Protein AF-A0A7M7IX85-F1 (afdb_monomer)

pLDDT: mean 76.13, std 22.66, range [29.33, 97.94]

Organism: Varroa destructor (NCBI:txid109461)

Structure (mmCIF, N/CA/C/O backbone):
data_AF-A0A7M7IX85-F1
#
_entry.id   AF-A0A7M7IX85-F1
#
loop_
_atom_site.group_PDB
_atom_site.id
_atom_site.type_symbol
_atom_site.label_atom_id
_atom_site.label_alt_id
_atom_site.label_comp_id
_atom_site.label_asym_id
_atom_site.label_entity_id
_atom_site.label_seq_id
_atom_site.pdbx_PDB_ins_code
_atom_site.Cartn_x
_atom_site.Cartn_y
_atom_site.Cartn_z
_atom_site.occupancy
_atom_site.B_iso_or_equiv
_atom_site.auth_seq_id
_atom_site.auth_comp_id
_atom_site.auth_asym_id
_atom_site.auth_atom_id
_atom_site.pdbx_PDB_model_num
ATOM 1 N N . MET A 1 1 ? -2.052 -63.187 -7.430 1.00 50.41 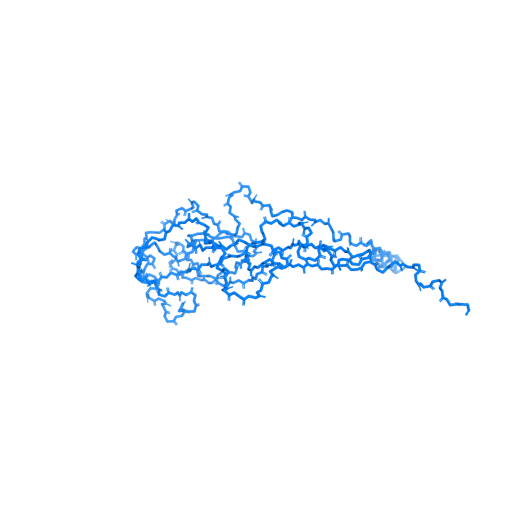1 MET A N 1
ATOM 2 C CA . MET A 1 1 ? -2.587 -61.806 -7.411 1.00 50.41 1 MET A CA 1
ATOM 3 C C . MET A 1 1 ? -1.751 -60.994 -6.426 1.00 50.41 1 MET A C 1
ATOM 5 O O . MET A 1 1 ? -1.670 -61.414 -5.288 1.00 50.41 1 MET A O 1
ATOM 9 N N . ASN A 1 2 ? -1.068 -59.886 -6.707 1.00 53.59 2 ASN A N 1
ATOM 10 C CA . ASN A 1 2 ? -0.629 -59.239 -7.945 1.00 53.59 2 ASN A CA 1
ATOM 11 C C . ASN A 1 2 ? 0.538 -58.286 -7.570 1.00 53.59 2 ASN A C 1
ATOM 13 O O . ASN A 1 2 ? 0.432 -57.067 -7.652 1.00 53.59 2 ASN A O 1
ATOM 17 N N . LEU A 1 3 ? 1.660 -58.842 -7.090 1.00 50.97 3 LEU A N 1
ATOM 18 C CA . LEU A 1 3 ? 2.828 -58.049 -6.661 1.00 50.97 3 LEU A CA 1
ATOM 19 C C . LEU A 1 3 ? 3.534 -57.376 -7.857 1.00 50.97 3 LEU A C 1
ATOM 21 O O . LEU A 1 3 ? 4.003 -56.245 -7.760 1.00 50.97 3 LEU A O 1
ATOM 25 N N . PHE A 1 4 ? 3.514 -58.038 -9.019 1.00 52.69 4 PHE A N 1
ATOM 26 C CA . PHE A 1 4 ? 4.061 -57.517 -10.275 1.00 52.69 4 PHE A CA 1
ATOM 27 C C . PHE A 1 4 ? 3.214 -56.396 -10.901 1.00 52.69 4 PHE A C 1
ATOM 29 O O . PHE A 1 4 ? 3.775 -55.492 -11.518 1.00 52.69 4 PHE A O 1
ATOM 36 N N . GLU A 1 5 ? 1.888 -56.382 -10.712 1.00 55.41 5 GLU A N 1
ATOM 37 C CA . GLU A 1 5 ? 1.063 -55.258 -11.186 1.00 55.41 5 GLU A CA 1
ATOM 38 C C . GLU A 1 5 ? 1.288 -53.989 -10.364 1.00 55.41 5 GLU A C 1
ATOM 40 O O . GLU A 1 5 ? 1.316 -52.895 -10.928 1.00 55.41 5 GLU A O 1
ATOM 45 N N . ASN A 1 6 ? 1.496 -54.120 -9.051 1.00 51.75 6 ASN A N 1
ATOM 46 C CA . ASN A 1 6 ? 1.761 -52.966 -8.196 1.00 51.75 6 ASN A CA 1
ATOM 47 C C . ASN A 1 6 ? 3.136 -52.351 -8.475 1.00 51.75 6 ASN A C 1
ATOM 49 O O . ASN A 1 6 ? 3.232 -51.128 -8.545 1.00 51.75 6 ASN A O 1
ATOM 53 N N . LEU A 1 7 ? 4.169 -53.162 -8.742 1.00 52.84 7 LEU A N 1
ATOM 54 C CA . LEU A 1 7 ? 5.477 -52.638 -9.153 1.00 52.84 7 LEU A CA 1
ATOM 55 C C . LEU A 1 7 ? 5.416 -51.939 -10.519 1.00 52.84 7 LEU A C 1
ATOM 57 O O . LEU A 1 7 ? 6.040 -50.895 -10.705 1.00 52.84 7 LEU A O 1
ATOM 61 N N . ARG A 1 8 ? 4.623 -52.467 -11.461 1.00 55.91 8 ARG A N 1
ATOM 62 C CA . ARG A 1 8 ? 4.429 -51.847 -12.779 1.00 55.91 8 ARG A CA 1
ATOM 63 C C . ARG A 1 8 ? 3.681 -50.517 -12.670 1.00 55.91 8 ARG A C 1
ATOM 65 O O . ARG A 1 8 ? 4.087 -49.549 -13.307 1.00 55.91 8 ARG A O 1
ATOM 72 N N . LYS A 1 9 ? 2.656 -50.420 -11.815 1.00 55.34 9 LYS A N 1
ATOM 73 C CA . LYS A 1 9 ? 1.967 -49.150 -11.517 1.00 55.34 9 LYS A CA 1
ATOM 74 C C . LYS A 1 9 ? 2.899 -48.133 -10.847 1.00 55.34 9 LYS A C 1
ATOM 76 O O . LYS A 1 9 ? 2.884 -46.969 -11.234 1.00 55.34 9 LYS A O 1
ATOM 81 N N . PHE A 1 10 ? 3.764 -48.574 -9.931 1.00 53.28 10 PHE A N 1
ATOM 82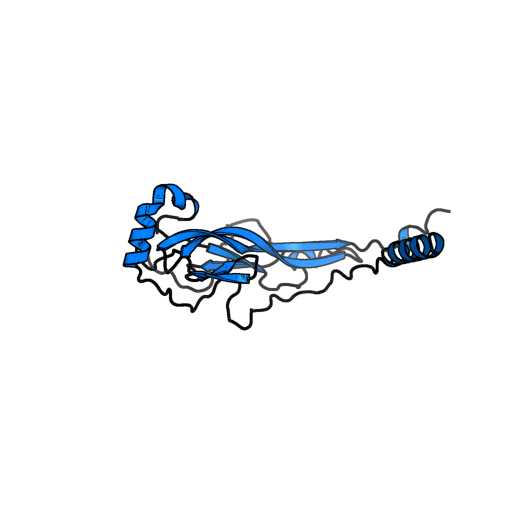 C CA . PHE A 1 10 ? 4.737 -47.699 -9.266 1.00 53.28 10 PHE A CA 1
ATOM 83 C C . PHE A 1 10 ? 5.817 -47.175 -10.226 1.00 53.28 10 PHE A C 1
ATOM 85 O O . PHE A 1 10 ? 6.111 -45.983 -10.236 1.00 53.28 10 PHE A O 1
ATOM 92 N N . LEU A 1 11 ? 6.360 -48.032 -11.096 1.00 50.34 11 LEU A N 1
ATOM 93 C CA . LEU A 1 11 ? 7.347 -47.627 -12.105 1.00 50.34 11 LEU A CA 1
ATOM 94 C C . LEU A 1 11 ? 6.746 -46.714 -13.182 1.00 50.34 11 LEU A C 1
ATOM 96 O O . LEU A 1 11 ? 7.416 -45.788 -13.631 1.00 50.34 11 LEU A O 1
ATOM 100 N N . THR A 1 12 ? 5.474 -46.907 -13.548 1.00 50.19 12 THR A N 1
ATOM 101 C CA . THR A 1 12 ? 4.779 -46.011 -14.494 1.00 50.19 12 THR A CA 1
ATOM 102 C C . THR A 1 12 ? 4.524 -44.632 -13.873 1.00 50.19 12 THR A C 1
ATOM 104 O O . THR A 1 12 ? 4.658 -43.624 -14.560 1.00 50.19 12 THR A O 1
ATOM 107 N N . ALA A 1 13 ? 4.247 -44.569 -12.565 1.00 46.62 13 ALA A N 1
ATOM 108 C CA . ALA A 1 13 ? 4.094 -43.310 -11.833 1.00 46.62 13 ALA A CA 1
ATOM 109 C C . ALA A 1 13 ? 5.424 -42.554 -11.647 1.00 46.62 13 ALA A C 1
ATOM 111 O O . ALA A 1 13 ? 5.432 -41.329 -11.633 1.00 46.62 13 ALA A O 1
ATOM 112 N N . ILE A 1 14 ? 6.558 -43.256 -11.547 1.00 44.66 14 ILE A N 1
ATOM 113 C CA . ILE A 1 14 ? 7.884 -42.618 -11.446 1.00 44.66 14 ILE A CA 1
ATOM 114 C C . ILE A 1 14 ? 8.384 -42.158 -12.827 1.00 44.66 14 ILE A C 1
ATOM 116 O O . ILE A 1 14 ? 8.992 -41.094 -12.940 1.00 44.66 14 ILE A O 1
ATOM 120 N N . LEU A 1 15 ? 8.067 -42.895 -13.897 1.00 38.22 15 LEU A N 1
ATOM 121 C CA . LEU A 1 15 ? 8.442 -42.524 -15.267 1.00 38.22 15 LEU A CA 1
ATOM 122 C C . LEU A 1 15 ? 7.559 -41.420 -15.877 1.00 38.22 15 LEU A C 1
ATOM 124 O O . LEU A 1 15 ? 7.998 -40.764 -16.817 1.00 38.22 15 LEU A O 1
ATOM 128 N N . SER A 1 16 ? 6.372 -41.134 -15.326 1.00 38.31 16 SER A N 1
ATOM 129 C CA . SER A 1 16 ? 5.576 -39.957 -15.723 1.00 38.31 16 SER A CA 1
ATOM 130 C C . SER A 1 16 ? 5.997 -38.657 -15.022 1.00 38.31 16 SER A C 1
ATOM 132 O O . SER A 1 16 ? 5.520 -37.587 -15.391 1.00 38.31 16 SER A O 1
ATOM 134 N N . VAL A 1 17 ? 6.884 -38.722 -14.021 1.00 41.44 17 VAL A N 1
ATOM 135 C CA . VAL A 1 17 ? 7.357 -37.559 -13.238 1.00 41.44 17 VAL A CA 1
ATOM 136 C C . VAL A 1 17 ? 8.639 -36.939 -13.824 1.00 41.44 17 VAL A C 1
ATOM 138 O O . VAL A 1 17 ? 9.081 -35.875 -13.392 1.00 41.44 17 VAL A O 1
ATOM 141 N N . VAL A 1 18 ? 9.205 -37.524 -14.886 1.00 42.03 18 VAL A N 1
ATOM 142 C CA . VAL A 1 18 ? 10.380 -36.984 -15.594 1.00 42.03 18 VAL A CA 1
ATOM 143 C C . VAL A 1 18 ? 10.038 -36.674 -17.052 1.00 42.03 18 VAL A C 1
ATOM 145 O O . VAL A 1 18 ? 10.646 -37.175 -17.988 1.00 42.03 18 VAL A O 1
ATOM 148 N N . SER A 1 19 ? 9.064 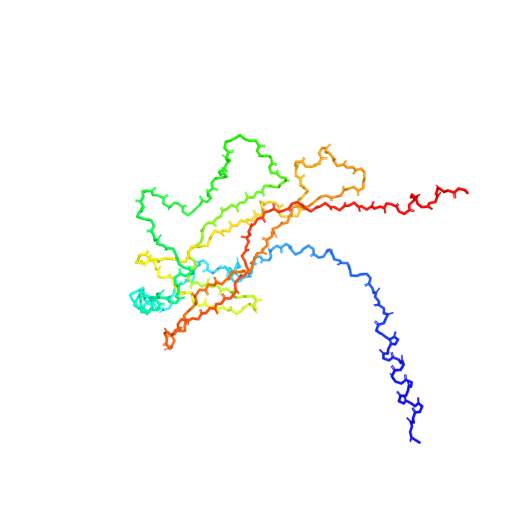-35.789 -17.248 1.00 32.53 19 SER A N 1
ATOM 149 C CA . SER A 1 19 ? 9.030 -34.932 -18.434 1.00 32.53 19 SER A CA 1
ATOM 150 C C . SER A 1 19 ? 9.072 -33.492 -17.949 1.00 32.53 19 SER A C 1
ATOM 152 O O . SER A 1 19 ? 8.058 -32.813 -17.800 1.00 32.53 19 SER A O 1
ATOM 154 N N . ARG A 1 20 ? 10.283 -33.041 -17.606 1.00 34.69 20 ARG A N 1
ATOM 155 C CA . ARG A 1 20 ? 10.571 -31.617 -17.448 1.00 34.69 20 ARG A CA 1
ATOM 156 C C . ARG A 1 20 ? 10.499 -30.995 -18.837 1.00 34.69 20 ARG A C 1
ATOM 158 O O . ARG A 1 20 ? 11.508 -30.865 -19.523 1.00 34.69 20 ARG A O 1
ATOM 165 N N . THR A 1 21 ? 9.299 -30.606 -19.249 1.00 32.25 21 THR A N 1
ATOM 166 C CA . THR A 1 21 ? 9.154 -29.527 -20.221 1.00 32.25 21 THR A CA 1
ATOM 167 C C . THR A 1 21 ? 9.887 -28.310 -19.655 1.00 32.25 21 THR A C 1
ATOM 169 O O . THR A 1 21 ? 9.679 -27.999 -18.477 1.00 32.25 21 THR A O 1
ATOM 172 N N . PRO A 1 22 ? 10.753 -27.633 -20.428 1.00 29.33 22 PRO A N 1
ATOM 173 C CA . PRO A 1 22 ? 11.365 -26.398 -19.973 1.00 29.33 22 PRO A CA 1
ATOM 174 C C . PRO A 1 22 ? 10.225 -25.443 -19.640 1.00 29.33 22 PRO A C 1
ATOM 176 O O . PRO A 1 22 ? 9.417 -25.102 -20.505 1.00 29.33 22 PRO A O 1
ATOM 179 N N . THR A 1 23 ? 10.106 -25.078 -18.365 1.00 30.31 23 THR A N 1
ATOM 180 C CA . THR A 1 23 ? 9.182 -24.042 -17.935 1.00 30.31 23 THR A CA 1
ATOM 181 C C . THR A 1 23 ? 9.560 -22.791 -18.706 1.00 30.31 23 THR A C 1
ATOM 183 O O . THR A 1 23 ? 10.613 -22.189 -18.499 1.00 30.31 23 THR A O 1
ATOM 186 N N . ASN A 1 24 ? 8.714 -22.451 -19.669 1.00 29.77 24 ASN A N 1
ATOM 187 C CA . ASN A 1 24 ? 8.751 -21.189 -20.369 1.00 29.77 24 ASN A CA 1
ATOM 188 C C . ASN A 1 24 ? 8.362 -20.120 -19.338 1.00 29.77 24 ASN A C 1
ATOM 190 O O . ASN A 1 24 ? 7.190 -19.794 -19.165 1.00 29.77 24 ASN A O 1
ATOM 194 N N . VAL A 1 25 ? 9.345 -19.668 -18.555 1.00 37.22 25 VAL A N 1
ATOM 195 C CA . VAL A 1 25 ? 9.219 -18.549 -17.614 1.00 37.22 25 VAL A CA 1
ATOM 196 C C . VAL A 1 25 ? 9.218 -17.257 -18.432 1.00 37.22 25 VAL A C 1
ATOM 198 O O . VAL A 1 25 ? 10.149 -16.470 -18.359 1.00 37.22 25 VAL A O 1
ATOM 201 N N . ASP A 1 26 ? 8.202 -17.080 -19.272 1.00 37.56 26 ASP A N 1
ATOM 202 C CA . ASP A 1 26 ? 7.940 -15.846 -20.020 1.00 37.56 26 ASP A CA 1
ATOM 203 C C . ASP A 1 26 ? 6.427 -15.647 -20.222 1.00 37.56 26 ASP A C 1
ATOM 205 O O . ASP A 1 26 ? 5.961 -15.149 -21.245 1.00 37.56 26 ASP A O 1
ATOM 209 N N . GLN A 1 27 ? 5.622 -15.961 -19.201 1.00 31.77 27 GLN A N 1
ATOM 210 C CA . GLN A 1 27 ? 4.367 -15.230 -19.033 1.00 31.77 27 GLN A CA 1
ATOM 211 C C . GLN A 1 27 ? 4.681 -13.910 -18.336 1.00 31.77 27 GLN A C 1
ATOM 213 O O . GLN A 1 27 ? 4.725 -13.796 -17.112 1.00 31.77 27 GLN A O 1
ATOM 218 N N . PHE A 1 28 ? 4.941 -12.909 -19.173 1.00 39.44 28 PHE A N 1
ATOM 219 C CA . PHE A 1 28 ? 4.856 -11.501 -18.826 1.00 39.44 28 PHE A CA 1
ATOM 220 C C . PHE A 1 28 ? 3.449 -11.202 -18.329 1.00 39.44 28 PHE A C 1
ATOM 222 O O . PHE A 1 28 ? 2.560 -10.828 -19.092 1.00 39.44 28 PHE A O 1
ATOM 229 N N . GLN A 1 29 ? 3.240 -11.377 -17.031 1.00 32.66 29 GLN A N 1
ATOM 230 C CA . GLN A 1 29 ? 2.061 -10.855 -16.378 1.00 32.66 29 GLN A CA 1
ATOM 231 C C . GLN A 1 29 ? 2.244 -9.337 -16.335 1.00 32.66 29 GLN A C 1
ATOM 233 O O . GLN A 1 29 ? 2.895 -8.782 -15.450 1.00 32.66 29 GLN A O 1
ATOM 238 N N . LYS A 1 30 ? 1.713 -8.663 -17.365 1.00 36.00 30 LYS A N 1
ATOM 239 C CA . LYS A 1 30 ? 1.262 -7.273 -17.251 1.00 36.00 30 LYS A CA 1
ATOM 240 C C . LYS A 1 30 ? 0.543 -7.186 -15.901 1.00 36.00 30 LYS A C 1
ATOM 242 O O . LYS A 1 30 ? -0.261 -8.090 -15.659 1.00 36.00 30 LYS A O 1
ATOM 247 N N . PRO A 1 31 ? 0.841 -6.211 -15.021 1.00 41.22 31 PRO A N 1
ATOM 248 C CA . PRO A 1 31 ? 0.097 -6.081 -13.777 1.00 41.22 31 PRO A CA 1
ATOM 249 C C . PRO A 1 31 ? -1.375 -6.034 -14.166 1.00 41.22 31 PRO A C 1
ATOM 251 O O . PRO A 1 31 ? -1.814 -5.126 -14.879 1.00 41.22 31 PRO A O 1
ATOM 254 N N . SER A 1 32 ? -2.088 -7.112 -13.847 1.00 40.69 32 SER A N 1
ATOM 255 C CA . SER A 1 32 ? -3.523 -7.157 -13.999 1.00 40.69 32 SER A CA 1
ATOM 256 C C . SER A 1 32 ? -3.998 -6.129 -13.003 1.00 40.69 32 SER A C 1
ATOM 258 O O . SER A 1 32 ? -3.935 -6.376 -11.804 1.00 40.69 32 SER A O 1
ATOM 260 N N . ILE A 1 33 ? -4.390 -4.958 -13.497 1.00 43.31 33 ILE A N 1
ATOM 261 C CA . ILE A 1 33 ? -5.299 -4.103 -12.751 1.00 43.31 33 ILE A CA 1
ATOM 262 C C . ILE A 1 33 ? -6.458 -5.037 -12.430 1.00 43.31 33 ILE A C 1
ATOM 264 O O . ILE A 1 33 ? -7.150 -5.489 -13.347 1.00 43.31 33 ILE A O 1
ATOM 268 N N . ASP A 1 34 ? -6.529 -5.462 -11.171 1.00 46.09 34 ASP A N 1
ATOM 269 C CA . ASP A 1 34 ? -7.553 -6.381 -10.718 1.00 46.09 34 ASP A CA 1
ATOM 270 C C . ASP A 1 34 ? -8.896 -5.741 -11.076 1.00 46.09 34 ASP A C 1
ATOM 272 O O . ASP A 1 34 ? -9.071 -4.533 -10.903 1.00 46.09 34 ASP A O 1
ATOM 276 N N . ILE A 1 35 ? -9.803 -6.513 -11.6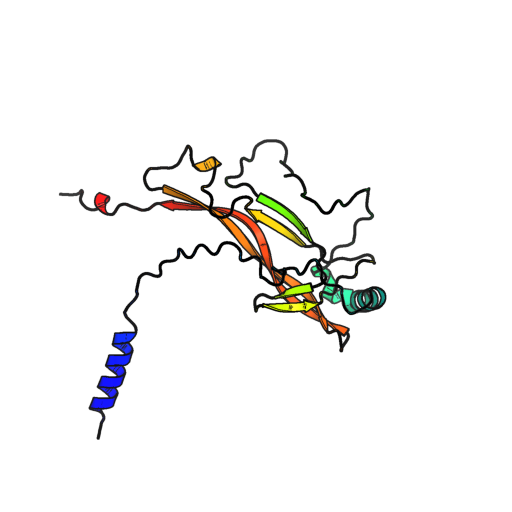71 1.00 49.34 35 ILE A N 1
ATOM 277 C CA . ILE A 1 35 ? -11.027 -5.990 -12.312 1.00 49.34 35 ILE A CA 1
ATOM 278 C C . ILE A 1 35 ? -11.928 -5.291 -11.269 1.00 49.34 35 ILE A C 1
ATOM 280 O O . ILE A 1 35 ? -12.748 -4.445 -11.614 1.00 49.34 35 ILE A O 1
ATOM 284 N N . ASP A 1 36 ? -11.678 -5.569 -9.987 1.00 53.03 36 ASP A N 1
ATOM 285 C CA . ASP A 1 36 ? -12.296 -4.957 -8.810 1.00 53.03 36 ASP A CA 1
ATOM 286 C C . ASP A 1 36 ? -11.663 -3.614 -8.375 1.00 53.03 36 ASP A C 1
ATOM 288 O O . ASP A 1 36 ? -12.049 -3.059 -7.348 1.00 53.03 36 ASP A O 1
ATOM 292 N N . GLY A 1 37 ? -10.651 -3.101 -9.085 1.00 61.94 37 GLY A N 1
ATOM 293 C CA . GLY A 1 37 ? -9.976 -1.836 -8.761 1.00 61.94 37 GLY A CA 1
ATOM 294 C C . GLY A 1 37 ? -9.075 -1.882 -7.519 1.00 61.94 37 GLY A C 1
ATOM 295 O O . GLY A 1 37 ? -8.701 -0.833 -6.996 1.00 61.94 37 GLY A O 1
ATOM 296 N N . CYS A 1 38 ? -8.720 -3.077 -7.036 1.00 68.62 38 CYS A N 1
ATOM 297 C CA . CYS A 1 38 ? -7.933 -3.257 -5.818 1.00 68.62 38 CYS A CA 1
ATOM 298 C C . CYS A 1 38 ? -6.675 -4.102 -6.068 1.00 68.62 38 CYS A C 1
ATOM 300 O O . CYS A 1 38 ? -6.759 -5.326 -6.131 1.00 68.62 38 CYS A O 1
ATOM 302 N N . ASP A 1 39 ? -5.511 -3.452 -6.179 1.00 77.12 39 ASP A N 1
ATOM 303 C CA . ASP A 1 39 ? -4.200 -4.122 -6.231 1.00 77.12 39 ASP A CA 1
ATOM 304 C C . ASP A 1 39 ? -3.067 -3.235 -5.664 1.00 77.12 39 ASP A C 1
ATOM 306 O O . ASP A 1 39 ? -2.680 -2.243 -6.286 1.00 77.12 39 ASP A O 1
ATOM 310 N N . PRO A 1 40 ? -2.509 -3.559 -4.484 1.00 86.38 40 PRO A N 1
ATOM 311 C CA . PRO A 1 40 ? -3.145 -4.326 -3.413 1.00 86.38 40 PRO A CA 1
ATOM 312 C C . PRO A 1 40 ? -4.149 -3.479 -2.611 1.00 86.38 40 PRO A C 1
ATOM 314 O O . PRO A 1 40 ? -4.842 -4.010 -1.747 1.00 86.38 40 PRO A O 1
ATOM 317 N N . PHE A 1 41 ? -4.194 -2.163 -2.844 1.00 90.94 41 PHE A N 1
ATOM 318 C CA . PHE A 1 41 ? -4.998 -1.205 -2.088 1.00 90.94 41 PHE A CA 1
ATOM 319 C C . PHE A 1 41 ? -6.304 -0.892 -2.805 1.00 90.94 41 PHE A C 1
ATOM 321 O O . PHE A 1 41 ? -6.306 -0.654 -4.011 1.00 90.94 41 PHE A O 1
ATOM 328 N N . CYS A 1 42 ? -7.404 -0.851 -2.052 1.00 86.69 42 CYS A N 1
ATOM 329 C CA . CYS A 1 42 ? -8.719 -0.525 -2.594 1.00 86.69 42 CYS A CA 1
ATOM 330 C C . CYS A 1 42 ? -8.992 0.970 -2.344 1.00 86.69 42 CYS A C 1
ATOM 332 O O . CYS A 1 42 ? -9.434 1.339 -1.255 1.00 86.69 42 CYS A O 1
ATOM 334 N N . ALA A 1 43 ? -8.651 1.832 -3.309 1.00 73.62 43 ALA A N 1
ATOM 335 C CA . ALA A 1 43 ? -8.605 3.289 -3.120 1.00 73.62 43 ALA A CA 1
ATOM 336 C C . ALA A 1 43 ? -9.974 3.934 -2.826 1.00 73.62 43 ALA A C 1
ATOM 338 O O . ALA A 1 43 ? -10.041 4.867 -2.031 1.00 73.62 43 ALA A O 1
ATOM 339 N N . ASP A 1 44 ? -11.051 3.406 -3.410 1.00 78.12 44 ASP A N 1
ATOM 340 C CA . ASP A 1 44 ? -12.395 3.997 -3.326 1.00 78.12 44 ASP A CA 1
ATOM 341 C C . ASP A 1 44 ? -13.270 3.382 -2.216 1.00 78.12 44 ASP A C 1
ATOM 343 O O . ASP A 1 44 ? -14.458 3.685 -2.092 1.00 78.12 44 ASP A O 1
ATOM 347 N N . GLU A 1 45 ? -12.707 2.491 -1.396 1.00 84.38 45 GLU A N 1
ATOM 348 C CA . GLU A 1 45 ? -13.467 1.784 -0.371 1.00 84.38 45 GLU A CA 1
ATOM 349 C C . GLU A 1 45 ? -13.644 2.637 0.891 1.00 84.38 45 GLU A C 1
ATOM 351 O O . GLU A 1 45 ? -12.677 3.005 1.564 1.00 84.38 45 GLU A O 1
ATOM 356 N N . LYS A 1 46 ? -14.899 2.874 1.284 1.00 89.19 46 LYS A N 1
ATOM 357 C CA . LYS A 1 46 ? -15.208 3.495 2.573 1.00 89.19 46 LYS A CA 1
ATOM 358 C C . LYS A 1 46 ? -15.046 2.485 3.712 1.00 89.19 46 LYS A C 1
ATOM 360 O O . LYS A 1 46 ? -15.589 1.383 3.659 1.00 89.19 46 LYS A O 1
ATOM 365 N N . HIS A 1 47 ? -14.354 2.888 4.775 1.00 94.50 47 HIS A N 1
ATOM 366 C CA . HIS A 1 47 ? -14.223 2.065 5.974 1.00 94.50 47 HIS A CA 1
ATOM 367 C C . HIS A 1 47 ? -15.588 1.919 6.694 1.00 94.50 47 HIS A C 1
ATOM 369 O O . HIS A 1 47 ? -16.299 2.915 6.853 1.00 94.50 47 HIS A O 1
ATOM 375 N N . PRO A 1 48 ? -15.985 0.708 7.136 1.00 95.56 48 PRO A N 1
ATOM 376 C CA . PRO A 1 48 ? -17.301 0.464 7.737 1.00 95.56 48 PRO A CA 1
ATOM 377 C C . PRO A 1 48 ? -17.427 1.003 9.166 1.00 95.56 48 PRO A C 1
ATOM 379 O O . PRO A 1 48 ? -18.536 1.260 9.628 1.00 95.56 48 PRO A O 1
ATOM 382 N N . LEU A 1 49 ? -16.305 1.167 9.872 1.00 96.44 49 LEU A N 1
ATOM 383 C CA . LEU A 1 49 ? -16.276 1.775 11.202 1.00 96.44 49 LEU A CA 1
ATOM 384 C C . LEU A 1 49 ? -15.969 3.276 11.107 1.00 96.44 49 LEU A C 1
ATOM 386 O O . LEU A 1 49 ? -15.063 3.632 10.345 1.00 96.44 49 LEU A O 1
ATOM 390 N N . PRO A 1 50 ? -16.638 4.126 11.907 1.00 96.38 50 PRO A N 1
ATOM 391 C CA . PRO A 1 50 ? -16.283 5.535 12.057 1.00 96.38 50 PRO A CA 1
ATOM 392 C C . PRO A 1 50 ? -14.840 5.730 12.532 1.00 96.38 50 PRO A C 1
ATOM 394 O O . PRO A 1 50 ? -14.246 4.846 13.158 1.00 96.38 50 PRO A O 1
ATOM 397 N N . ASP A 1 51 ? -14.288 6.903 12.250 1.00 95.56 51 ASP A N 1
ATOM 398 C CA . ASP A 1 51 ? -12.926 7.266 12.634 1.00 95.56 51 ASP A CA 1
ATOM 399 C C . ASP A 1 51 ? -12.738 7.285 14.150 1.00 95.56 51 ASP A C 1
ATOM 401 O O . ASP A 1 51 ? -11.716 6.816 14.639 1.00 95.56 51 ASP A O 1
ATOM 405 N N . GLU A 1 52 ? -13.734 7.749 14.904 1.00 96.75 52 GLU A N 1
ATOM 406 C CA . GLU A 1 52 ? -13.664 7.840 16.364 1.00 96.75 52 GLU A CA 1
ATOM 407 C C . GLU A 1 52 ? -13.453 6.453 16.985 1.00 96.75 52 GLU A C 1
ATOM 409 O O . GLU A 1 52 ? -12.582 6.265 17.832 1.00 96.75 52 GLU A O 1
ATOM 414 N N . VAL A 1 53 ? -14.174 5.446 16.476 1.00 97.56 53 VAL A N 1
ATOM 415 C CA . VAL A 1 53 ? -14.037 4.048 16.911 1.00 97.56 53 VAL A CA 1
ATOM 416 C C . VAL A 1 53 ? -12.656 3.499 16.555 1.00 97.56 53 VAL A C 1
ATOM 418 O O . VAL A 1 53 ? -12.018 2.830 17.368 1.00 97.56 53 VAL A O 1
ATOM 421 N N . GLN A 1 54 ? -12.174 3.776 15.342 1.00 97.62 54 GLN A N 1
ATOM 422 C CA . GLN A 1 54 ? -10.842 3.350 14.913 1.00 97.62 54 GLN A CA 1
ATOM 423 C C . GLN A 1 54 ? -9.738 3.990 15.764 1.00 97.62 54 GLN A C 1
ATOM 425 O O . GLN A 1 54 ? -8.794 3.304 16.152 1.00 97.62 54 GLN A O 1
ATOM 430 N N . ILE A 1 55 ? -9.856 5.281 16.081 1.00 97.12 55 ILE A N 1
ATOM 431 C CA . ILE A 1 55 ? -8.902 6.014 16.920 1.00 97.12 55 ILE A CA 1
ATOM 432 C C . ILE A 1 55 ? -8.862 5.411 18.325 1.00 97.12 55 ILE A C 1
ATOM 434 O O . ILE A 1 55 ? -7.771 5.149 18.832 1.00 97.12 55 ILE A O 1
ATOM 438 N N . ASP A 1 56 ? -10.014 5.117 18.927 1.00 97.44 56 ASP A N 1
ATOM 439 C CA . ASP A 1 56 ? -10.080 4.492 20.251 1.00 97.44 56 ASP A CA 1
ATOM 440 C C . ASP A 1 56 ? -9.398 3.117 20.268 1.00 97.44 56 ASP A C 1
ATOM 442 O O . ASP A 1 56 ? -8.576 2.827 21.146 1.00 97.44 56 ASP A O 1
ATOM 446 N N . VAL A 1 57 ? -9.683 2.274 19.265 1.00 97.38 57 VAL A N 1
ATOM 447 C CA . VAL A 1 57 ? -9.035 0.961 19.116 1.00 97.38 57 VAL A CA 1
ATOM 448 C C . VAL A 1 57 ? -7.530 1.121 18.928 1.00 97.38 57 VAL A C 1
ATOM 450 O O . VAL A 1 57 ? -6.751 0.415 19.574 1.00 97.38 57 VAL A O 1
ATOM 453 N N . LEU A 1 58 ? -7.106 2.055 18.080 1.00 96.56 58 LEU A N 1
ATOM 454 C CA . LEU A 1 58 ? -5.701 2.320 17.816 1.00 96.56 58 LEU A CA 1
ATOM 455 C C . LEU A 1 58 ? -4.974 2.745 19.094 1.00 96.56 58 LEU A C 1
ATOM 457 O O . LEU A 1 58 ? -3.992 2.111 19.476 1.00 96.56 58 LEU A O 1
ATOM 461 N N . MET A 1 59 ? -5.479 3.759 19.797 1.00 95.88 59 MET A N 1
ATOM 462 C CA . MET A 1 59 ? -4.855 4.302 21.005 1.00 95.88 59 MET A CA 1
ATOM 463 C C . MET A 1 59 ? -4.789 3.276 22.138 1.00 95.88 59 MET A C 1
ATOM 465 O O . MET A 1 59 ? -3.759 3.177 22.808 1.00 95.88 59 MET A O 1
ATOM 469 N N . LYS A 1 60 ? -5.830 2.450 22.304 1.00 96.75 60 LYS A N 1
ATOM 470 C CA . LYS A 1 60 ? -5.842 1.349 23.280 1.00 96.75 60 LYS A CA 1
ATOM 471 C C . LYS A 1 60 ? -4.761 0.296 23.001 1.00 96.75 60 LYS A C 1
ATOM 473 O O . LYS A 1 60 ? -4.228 -0.289 23.941 1.00 96.75 60 LYS A O 1
ATOM 478 N N . ASN A 1 61 ? -4.429 0.062 21.731 1.00 96.75 61 ASN A N 1
ATOM 479 C CA . ASN A 1 61 ? -3.489 -0.979 21.301 1.00 96.75 61 ASN A CA 1
ATOM 480 C C . ASN A 1 61 ? -2.111 -0.437 20.870 1.00 96.75 61 ASN A C 1
ATOM 482 O O . ASN A 1 61 ? -1.229 -1.213 20.493 1.00 96.75 61 ASN A O 1
ATOM 486 N N . MET A 1 62 ? -1.882 0.877 20.963 1.00 94.06 62 MET A N 1
ATOM 487 C CA . MET A 1 62 ? -0.664 1.523 20.465 1.00 94.06 62 MET A CA 1
ATOM 488 C C . MET A 1 62 ? 0.666 0.944 20.968 1.00 94.06 62 MET A C 1
ATOM 490 O O . MET A 1 62 ? 1.597 0.881 20.160 1.00 94.06 62 MET A O 1
ATOM 494 N N . PRO A 1 63 ? 0.807 0.488 22.231 1.00 94.06 63 PRO A N 1
ATOM 495 C CA . PRO A 1 63 ? 2.050 -0.133 22.689 1.00 94.06 63 PRO A CA 1
ATOM 496 C C . PRO A 1 63 ? 2.520 -1.302 21.812 1.00 94.06 63 PRO A C 1
ATOM 498 O O . PRO A 1 63 ? 3.724 -1.496 21.660 1.00 94.06 63 PRO A O 1
ATOM 501 N N . PHE A 1 64 ? 1.585 -2.035 21.199 1.00 93.12 64 PHE A N 1
ATOM 502 C CA . PHE A 1 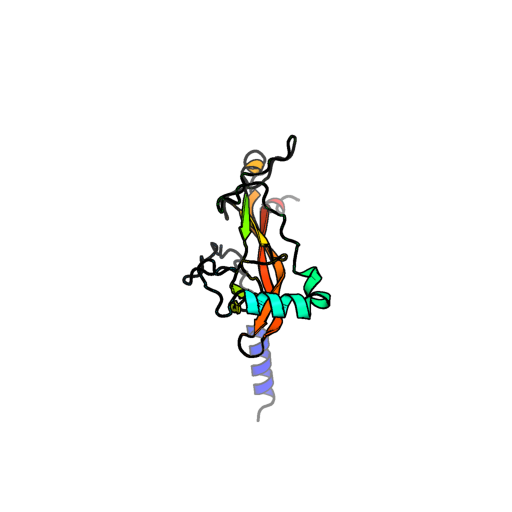64 ? 1.868 -3.182 20.331 1.00 93.12 64 PHE A CA 1
ATOM 503 C C . PHE A 1 64 ? 1.877 -2.814 18.845 1.00 93.12 64 PHE A C 1
ATOM 505 O O . PHE A 1 64 ? 2.578 -3.440 18.058 1.00 93.12 64 PHE A O 1
ATOM 512 N N . LEU A 1 65 ? 1.119 -1.786 18.457 1.00 94.56 65 LEU A N 1
ATOM 513 C CA . LEU A 1 65 ? 0.952 -1.399 17.056 1.00 94.56 65 LEU A CA 1
ATOM 514 C C . LEU A 1 65 ? 1.988 -0.381 16.567 1.00 94.56 65 LEU A C 1
ATOM 516 O O . LEU A 1 65 ? 2.088 -0.146 15.367 1.00 94.56 65 LEU A O 1
ATOM 520 N N . LYS A 1 66 ? 2.785 0.209 17.463 1.00 92.56 66 LYS A N 1
ATOM 521 C CA . LYS A 1 66 ? 3.697 1.326 17.164 1.00 92.56 66 LYS A CA 1
ATOM 522 C C . LYS A 1 66 ? 4.567 1.132 15.914 1.00 92.56 66 LYS A C 1
ATOM 524 O O . LYS A 1 66 ? 4.835 2.104 15.220 1.00 92.56 66 LYS A O 1
ATOM 529 N N . THR A 1 67 ? 5.014 -0.086 15.614 1.00 92.31 67 THR A N 1
ATOM 530 C CA . THR A 1 67 ? 5.882 -0.381 14.458 1.00 92.31 67 THR A CA 1
ATOM 531 C C . THR A 1 67 ? 5.195 -0.208 13.103 1.00 92.31 67 THR A C 1
ATOM 533 O O . THR A 1 67 ? 5.882 -0.034 12.099 1.00 92.31 67 THR A O 1
ATOM 536 N N . PHE A 1 68 ? 3.862 -0.247 13.058 1.00 93.00 68 PHE A N 1
ATOM 537 C CA . PHE A 1 68 ? 3.081 -0.119 11.825 1.00 93.00 68 PHE A CA 1
ATOM 538 C C . PHE A 1 68 ? 2.697 1.332 11.506 1.00 93.00 68 PHE A C 1
ATOM 540 O O . PHE A 1 68 ? 2.299 1.620 10.378 1.00 93.00 68 PHE A O 1
ATOM 547 N N . TYR A 1 69 ? 2.833 2.249 12.471 1.00 94.44 69 TYR A N 1
ATOM 548 C CA . TYR A 1 69 ? 2.321 3.614 12.369 1.00 94.44 69 TYR A CA 1
ATOM 549 C C . TYR A 1 69 ? 3.426 4.653 12.472 1.00 94.44 69 TYR A C 1
ATOM 551 O O . TYR A 1 69 ? 4.397 4.525 13.216 1.00 94.44 69 TYR A O 1
ATOM 559 N N . GLN A 1 70 ? 3.202 5.759 11.779 1.00 91.56 70 GLN A N 1
ATOM 560 C CA . GLN A 1 70 ? 3.985 6.977 11.910 1.00 91.56 70 GLN A CA 1
ATOM 561 C C . GLN A 1 70 ? 3.100 8.114 12.400 1.00 91.56 70 GLN A C 1
ATOM 563 O O . GLN A 1 70 ? 1.909 8.172 12.084 1.00 91.56 70 GLN A O 1
ATOM 568 N N . LYS A 1 71 ? 3.695 9.032 13.165 1.00 90.88 71 LYS A N 1
ATOM 569 C CA . LYS A 1 71 ? 3.010 10.258 13.567 1.00 90.88 71 LYS A CA 1
ATOM 570 C C . LYS A 1 71 ? 2.739 11.101 12.320 1.00 90.88 71 LYS A C 1
ATOM 572 O O . LYS A 1 71 ? 3.650 11.312 11.513 1.00 90.88 71 LYS A O 1
ATOM 577 N N . ARG A 1 72 ? 1.508 11.584 12.162 1.00 88.06 72 ARG A N 1
ATOM 578 C CA . ARG A 1 72 ? 1.162 12.544 11.116 1.00 88.06 72 ARG A CA 1
ATOM 579 C C . ARG A 1 72 ? 1.993 13.797 11.324 1.00 88.06 72 ARG A C 1
ATOM 581 O O . ARG A 1 72 ? 2.094 14.321 12.434 1.00 88.06 72 ARG A O 1
ATOM 588 N N . LYS A 1 73 ? 2.626 14.262 10.254 1.00 79.56 73 LYS A N 1
ATOM 589 C CA . LYS A 1 73 ? 3.261 15.575 10.274 1.00 79.56 73 LYS A CA 1
ATOM 590 C C . LYS A 1 73 ? 2.131 16.600 10.141 1.00 79.56 73 LYS A C 1
ATOM 592 O O . LYS A 1 73 ? 1.313 16.424 9.239 1.00 79.56 73 LYS A O 1
ATOM 597 N N . PRO A 1 74 ? 2.044 17.622 11.010 1.00 61.31 74 PRO A N 1
ATOM 598 C CA . PRO A 1 74 ? 1.140 18.736 10.759 1.00 61.31 74 PRO A CA 1
ATOM 599 C C . PRO A 1 74 ? 1.512 19.321 9.393 1.00 61.31 74 PRO A C 1
ATOM 601 O O . PRO A 1 74 ? 2.683 19.626 9.160 1.00 61.31 74 PRO A O 1
ATOM 604 N N . GLU A 1 75 ? 0.557 19.365 8.463 1.00 57.47 75 GLU A N 1
ATOM 605 C CA . GLU A 1 75 ? 0.792 19.836 7.099 1.00 57.47 75 GLU A CA 1
ATOM 606 C C . GLU A 1 75 ? 1.391 21.250 7.124 1.00 57.47 75 GLU A C 1
ATOM 608 O O . GLU A 1 75 ? 0.713 22.219 7.460 1.00 57.47 75 GLU A O 1
ATOM 613 N N . LEU A 1 76 ? 2.645 21.399 6.684 1.00 38.41 76 LEU A N 1
ATOM 614 C CA . LEU A 1 76 ? 2.983 22.575 5.892 1.00 38.41 76 LEU A CA 1
ATOM 615 C C . LEU A 1 76 ? 2.404 22.304 4.499 1.00 38.41 76 LEU A C 1
ATOM 617 O O . LEU A 1 76 ? 3.005 21.583 3.715 1.00 38.41 76 LEU A O 1
ATOM 621 N N . ALA A 1 77 ? 1.196 22.819 4.284 1.00 37.53 77 ALA A N 1
ATOM 622 C CA . ALA A 1 77 ? 0.521 23.062 3.014 1.00 37.53 77 ALA A CA 1
ATOM 623 C C . ALA A 1 77 ? 0.734 22.048 1.863 1.00 37.53 77 ALA A C 1
ATOM 625 O O . ALA A 1 77 ? 1.762 22.032 1.187 1.00 37.53 77 ALA A O 1
ATOM 626 N N . THR A 1 78 ? -0.383 21.418 1.481 1.00 37.03 78 THR A N 1
ATOM 627 C CA . THR A 1 78 ? -0.679 20.832 0.157 1.00 37.03 78 THR A CA 1
ATOM 628 C C . THR A 1 78 ? -0.160 19.411 -0.090 1.00 37.03 78 THR A C 1
ATOM 630 O O . THR A 1 78 ? 0.665 19.175 -0.973 1.00 37.03 78 THR A O 1
ATOM 633 N N . TYR A 1 79 ? -0.735 18.417 0.598 1.00 41.44 79 TYR A N 1
ATOM 634 C CA . TYR A 1 79 ? -0.795 17.066 0.034 1.00 41.44 79 TYR A CA 1
ATOM 635 C C . TYR A 1 79 ? -1.706 17.087 -1.206 1.00 41.44 79 TYR A C 1
ATOM 637 O O . TYR A 1 79 ? -2.931 17.066 -1.112 1.00 41.44 79 TYR A O 1
ATOM 645 N N . THR A 1 80 ? -1.108 17.183 -2.393 1.00 37.38 80 THR A N 1
ATOM 646 C CA . THR A 1 80 ? -1.793 16.865 -3.650 1.00 37.38 80 THR A CA 1
ATOM 647 C C . THR A 1 80 ? -1.660 15.356 -3.871 1.00 37.38 80 THR A C 1
ATOM 649 O O . THR A 1 80 ? -0.539 14.871 -4.036 1.00 37.38 80 THR A O 1
ATOM 652 N N . PRO A 1 81 ? -2.757 14.576 -3.876 1.00 39.69 81 PRO A N 1
ATOM 653 C CA . PRO A 1 81 ? -2.700 13.186 -4.298 1.00 39.69 81 PRO A CA 1
ATOM 654 C C . PRO A 1 81 ? -2.470 13.179 -5.809 1.00 39.69 81 PRO A C 1
ATOM 656 O O . PRO A 1 81 ? -3.395 13.306 -6.606 1.00 39.69 81 PRO A O 1
ATOM 659 N N . GLY A 1 82 ? -1.207 13.119 -6.215 1.00 40.69 82 GLY A N 1
ATOM 660 C CA . GLY A 1 82 ? -0.857 13.203 -7.623 1.00 40.69 82 GLY A CA 1
ATOM 661 C C . GLY A 1 82 ? 0.633 13.376 -7.826 1.00 40.69 82 GLY A C 1
ATOM 662 O O . GLY A 1 82 ? 1.122 14.492 -7.827 1.00 40.69 82 GLY A O 1
ATOM 663 N N . VAL A 1 83 ? 1.319 12.252 -8.049 1.00 42.56 83 VAL A N 1
ATOM 664 C CA . VAL A 1 83 ? 2.680 12.176 -8.601 1.00 42.56 83 VAL A CA 1
ATOM 665 C C . VAL A 1 83 ? 3.675 13.060 -7.844 1.00 42.56 83 VAL A C 1
ATOM 667 O O . VAL A 1 83 ? 3.957 14.187 -8.243 1.00 42.56 83 VAL A O 1
ATOM 670 N N . THR A 1 84 ? 4.298 12.515 -6.797 1.00 43.16 84 THR A N 1
ATOM 671 C CA . THR A 1 84 ? 5.585 13.053 -6.357 1.00 43.16 84 THR A CA 1
ATOM 672 C C . THR A 1 84 ? 6.537 12.937 -7.540 1.00 43.16 84 THR A C 1
ATOM 674 O O . THR A 1 84 ? 6.935 11.846 -7.958 1.00 43.16 84 THR A O 1
ATOM 677 N N . ALA A 1 85 ? 6.816 14.090 -8.152 1.00 43.31 85 ALA A N 1
ATOM 678 C CA . ALA A 1 85 ? 7.869 14.237 -9.130 1.00 43.31 85 ALA A CA 1
ATOM 679 C C . ALA A 1 85 ? 9.121 13.564 -8.570 1.00 43.31 85 ALA A C 1
ATOM 681 O O . ALA A 1 85 ? 9.411 13.684 -7.379 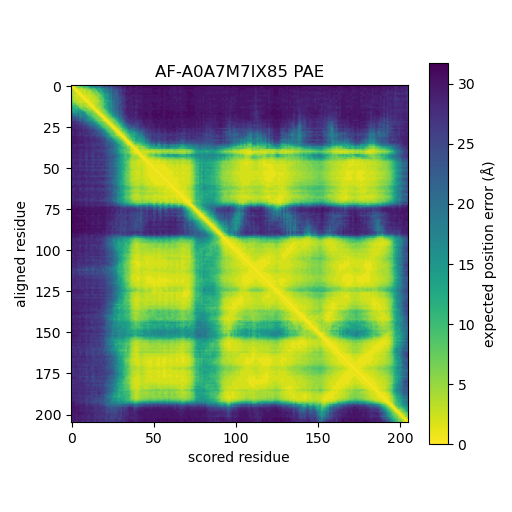1.00 43.31 85 ALA A O 1
ATOM 682 N N . VAL A 1 86 ? 9.809 12.826 -9.442 1.00 46.38 86 VAL A N 1
ATOM 683 C CA . VAL A 1 86 ? 11.111 12.217 -9.186 1.00 46.38 86 VAL A CA 1
ATOM 684 C C . VAL A 1 86 ? 11.941 13.232 -8.405 1.00 46.38 86 VAL A C 1
ATOM 686 O O . VAL A 1 86 ? 12.362 14.236 -8.979 1.00 46.38 86 VAL A O 1
ATOM 689 N N . LEU A 1 87 ? 12.140 12.999 -7.104 1.00 44.50 87 LEU A N 1
ATOM 690 C CA . LEU A 1 87 ? 13.203 13.658 -6.362 1.00 44.50 87 LEU A CA 1
ATOM 691 C C . LEU A 1 87 ? 14.481 13.101 -6.983 1.00 44.50 87 LEU A C 1
ATOM 693 O O . LEU A 1 87 ? 14.993 12.061 -6.576 1.00 44.50 87 LEU A O 1
ATOM 697 N N . ARG A 1 88 ? 14.904 13.734 -8.081 1.00 45.91 88 ARG A N 1
ATOM 698 C CA . ARG A 1 88 ? 16.276 13.676 -8.543 1.00 45.91 88 ARG A CA 1
ATOM 699 C C . ARG A 1 88 ? 17.038 14.296 -7.393 1.00 45.91 88 ARG A C 1
ATOM 701 O O . ARG A 1 88 ? 16.998 15.509 -7.220 1.00 45.91 88 ARG A O 1
ATOM 708 N N . ASP A 1 89 ? 17.599 13.438 -6.553 1.00 46.72 89 ASP A N 1
ATOM 709 C CA . ASP A 1 89 ? 18.697 13.862 -5.710 1.00 46.72 89 ASP A CA 1
ATOM 710 C C . ASP A 1 89 ? 19.700 14.524 -6.656 1.00 46.72 89 ASP A C 1
ATOM 712 O O . ASP A 1 89 ? 20.031 13.973 -7.717 1.00 46.72 89 ASP A O 1
ATOM 716 N N . GLU A 1 90 ? 20.007 15.775 -6.349 1.00 51.62 90 GLU A N 1
ATOM 717 C CA . GLU A 1 90 ? 20.897 16.598 -7.142 1.00 51.62 90 GLU A CA 1
ATOM 718 C C . GLU A 1 90 ? 22.238 15.854 -7.237 1.00 51.62 90 GLU A C 1
ATOM 720 O O . GLU A 1 90 ? 22.836 15.476 -6.233 1.00 51.62 90 GLU A O 1
ATOM 725 N N . ASP A 1 91 ? 22.659 15.626 -8.480 1.00 51.53 91 ASP A N 1
ATOM 726 C CA . ASP A 1 91 ? 23.997 15.213 -8.888 1.00 51.53 91 ASP A CA 1
ATOM 727 C C . ASP A 1 91 ? 24.434 13.755 -8.600 1.00 51.53 91 ASP A C 1
ATOM 729 O O . ASP A 1 91 ? 25.105 13.441 -7.623 1.00 51.53 91 ASP A O 1
ATOM 733 N N . HIS A 1 92 ? 24.132 12.871 -9.575 1.00 56.19 92 HIS A N 1
ATOM 734 C CA . HIS A 1 92 ? 25.036 11.856 -10.188 1.00 56.19 92 HIS A CA 1
ATOM 735 C C . HIS A 1 92 ? 24.450 10.449 -10.432 1.00 56.19 92 HIS A C 1
ATOM 737 O O . HIS A 1 92 ? 25.151 9.597 -10.984 1.00 56.19 92 HIS A O 1
ATOM 743 N N . TYR A 1 93 ? 23.181 10.172 -10.116 1.00 70.38 93 TYR A N 1
ATOM 744 C CA . TYR A 1 93 ? 22.600 8.847 -10.385 1.00 70.38 93 TYR A CA 1
ATOM 745 C C . TYR A 1 93 ? 21.729 8.815 -11.651 1.00 70.38 93 TYR A C 1
ATOM 747 O O . TYR A 1 93 ? 20.698 9.480 -11.731 1.00 70.38 93 TYR A O 1
ATOM 755 N N . ILE A 1 94 ? 22.125 8.003 -12.640 1.00 78.94 94 ILE A N 1
ATOM 756 C CA . ILE A 1 94 ? 21.303 7.688 -13.819 1.00 78.94 94 ILE A CA 1
ATOM 757 C C . ILE A 1 94 ? 20.576 6.362 -13.546 1.00 78.94 94 ILE A C 1
ATOM 759 O O . ILE A 1 94 ? 21.227 5.312 -13.537 1.00 78.94 94 ILE A O 1
ATOM 763 N N . PRO A 1 95 ? 19.247 6.365 -13.329 1.00 85.88 95 PRO A N 1
ATOM 764 C CA . PRO A 1 95 ? 18.505 5.130 -13.125 1.00 85.88 95 PRO A CA 1
ATOM 765 C C . PRO A 1 95 ? 18.465 4.307 -14.417 1.00 85.88 95 PRO A C 1
ATOM 767 O O . PRO A 1 95 ? 18.282 4.834 -15.514 1.00 85.88 95 PRO A O 1
ATOM 770 N N . LEU A 1 96 ? 18.602 2.985 -14.292 1.00 90.06 96 LEU A N 1
ATOM 771 C CA . LEU A 1 96 ? 18.530 2.086 -15.450 1.00 90.06 96 LEU A CA 1
ATOM 772 C C . LEU A 1 96 ? 17.110 1.924 -16.001 1.00 90.06 96 LEU A C 1
ATOM 774 O O . LEU A 1 96 ? 16.954 1.525 -17.154 1.00 90.06 96 LEU A O 1
ATOM 778 N N . CYS A 1 97 ? 16.104 2.210 -15.177 1.00 90.81 97 CYS A N 1
ATOM 779 C CA . CYS A 1 97 ? 14.688 2.171 -15.502 1.00 90.81 97 CYS A CA 1
ATOM 780 C C . CYS A 1 97 ? 13.976 3.331 -14.806 1.00 90.81 97 CYS A C 1
ATOM 782 O O . CYS A 1 97 ? 14.256 3.609 -13.642 1.00 90.81 97 CYS A O 1
ATOM 784 N N . ASP A 1 98 ? 13.017 3.955 -15.485 1.00 89.94 98 ASP A N 1
ATOM 785 C CA . ASP A 1 98 ? 12.194 4.992 -14.873 1.00 89.94 98 ASP A CA 1
ATOM 786 C C . ASP A 1 98 ? 11.168 4.395 -13.907 1.00 89.94 98 ASP A C 1
ATOM 788 O O . ASP A 1 98 ? 10.508 3.389 -14.205 1.00 89.94 98 ASP A O 1
ATOM 792 N N . SER A 1 99 ? 10.976 5.066 -12.773 1.00 88.56 99 SER A N 1
ATOM 793 C CA . SER A 1 99 ? 9.991 4.692 -11.766 1.00 88.56 99 SER A CA 1
ATOM 794 C C . SER A 1 99 ? 9.008 5.818 -11.436 1.00 88.56 99 SER A C 1
ATOM 796 O O . SER A 1 99 ? 9.198 6.988 -11.782 1.00 88.56 99 SER A O 1
ATOM 798 N N . LEU A 1 100 ? 7.896 5.429 -10.817 1.00 88.38 100 LEU A N 1
ATOM 799 C CA . LEU A 1 100 ? 6.833 6.290 -10.320 1.00 88.38 100 LEU A CA 1
ATOM 800 C C . LEU A 1 100 ? 6.608 5.970 -8.849 1.00 88.38 100 LEU A C 1
ATOM 802 O O . LEU A 1 100 ? 6.263 4.835 -8.515 1.00 88.38 100 LEU A O 1
ATOM 806 N N . LYS A 1 101 ? 6.765 6.982 -7.998 1.00 86.81 101 LYS A N 1
ATOM 807 C CA . LYS A 1 101 ? 6.492 6.886 -6.568 1.00 86.81 101 LYS A CA 1
ATOM 808 C C . LYS A 1 101 ? 5.106 7.421 -6.238 1.00 86.81 101 LYS A C 1
ATOM 810 O O . LYS A 1 101 ? 4.645 8.382 -6.860 1.00 86.81 101 LYS A O 1
ATOM 815 N N . ARG A 1 102 ? 4.427 6.778 -5.289 1.00 85.81 102 ARG A N 1
ATOM 816 C CA . ARG A 1 102 ? 3.125 7.213 -4.767 1.00 85.81 102 ARG A CA 1
ATOM 817 C C . ARG A 1 102 ? 2.976 6.835 -3.307 1.00 85.81 102 ARG A C 1
ATOM 819 O O . ARG A 1 102 ? 3.271 5.699 -2.940 1.00 85.81 102 ARG A O 1
ATOM 826 N N . ASP A 1 103 ? 2.405 7.749 -2.541 1.00 86.75 103 ASP A N 1
ATOM 827 C CA . ASP A 1 103 ? 2.015 7.510 -1.160 1.00 86.75 103 ASP A CA 1
ATOM 828 C C . ASP A 1 103 ? 0.533 7.146 -1.084 1.00 86.75 103 ASP A C 1
ATOM 830 O O . ASP A 1 103 ? -0.306 7.815 -1.685 1.00 86.75 103 ASP A O 1
ATOM 834 N N . TYR A 1 104 ? 0.212 6.111 -0.314 1.00 87.38 104 TYR A N 1
ATOM 835 C CA . TYR A 1 104 ? -1.148 5.655 -0.055 1.00 87.38 104 TYR A CA 1
ATOM 836 C C . TYR A 1 104 ? -1.463 5.696 1.439 1.00 87.38 104 TYR A C 1
ATOM 838 O O . TYR A 1 104 ? -0.648 5.302 2.278 1.00 87.38 104 TYR A O 1
ATOM 846 N N . MET A 1 105 ? -2.697 6.093 1.752 1.00 89.75 105 MET A N 1
ATOM 847 C CA . MET A 1 105 ? -3.327 5.950 3.069 1.00 89.75 105 MET A CA 1
ATOM 848 C C . MET A 1 105 ? -4.525 4.994 2.953 1.00 89.75 105 MET A C 1
ATOM 850 O O . MET A 1 105 ? -5.678 5.425 2.978 1.00 89.75 105 MET A O 1
ATOM 854 N N . PRO A 1 106 ? -4.279 3.693 2.728 1.00 91.19 106 PRO A N 1
ATOM 855 C CA . PRO A 1 106 ? -5.336 2.764 2.353 1.00 91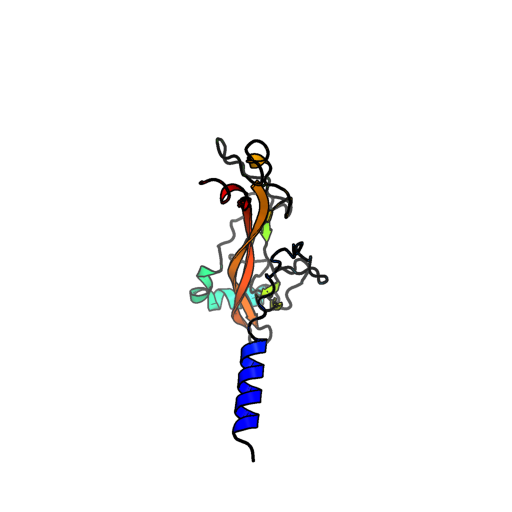.19 106 PRO A CA 1
ATOM 856 C C . PRO A 1 106 ? -6.300 2.496 3.514 1.00 91.19 106 PRO A C 1
ATOM 858 O O . PRO A 1 106 ? -5.874 2.346 4.662 1.00 91.19 106 PRO A O 1
ATOM 861 N N . LYS A 1 107 ? -7.595 2.381 3.190 1.00 93.75 107 LYS A N 1
ATOM 862 C CA . LYS A 1 107 ? -8.666 1.939 4.108 1.00 93.75 107 LYS A CA 1
ATOM 863 C C . LYS A 1 107 ? -8.936 0.445 4.028 1.00 93.75 107 LYS A C 1
ATOM 865 O O . LYS A 1 107 ? -9.425 -0.154 4.980 1.00 93.75 107 LYS A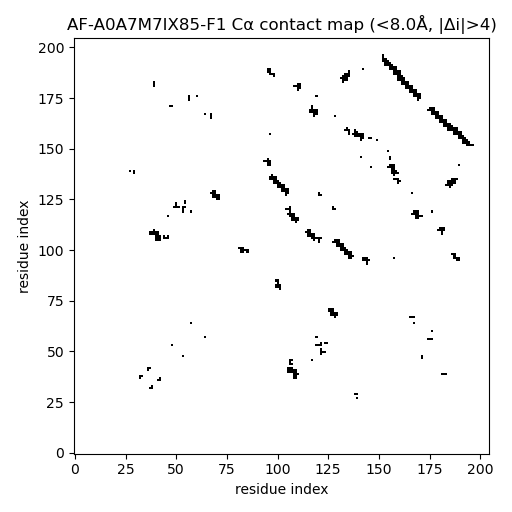 O 1
ATOM 870 N N . ALA A 1 108 ? -8.604 -0.161 2.896 1.00 95.12 108 ALA A N 1
ATOM 871 C CA . ALA A 1 108 ? -8.707 -1.589 2.679 1.00 95.12 108 ALA A CA 1
ATOM 872 C C . ALA A 1 108 ? -7.569 -2.074 1.779 1.00 95.12 108 ALA A C 1
ATOM 874 O O . ALA A 1 108 ? -7.061 -1.332 0.930 1.00 95.12 108 ALA A O 1
ATOM 875 N N . ALA A 1 109 ? -7.179 -3.330 1.972 1.00 95.25 109 ALA A N 1
ATOM 876 C CA . ALA A 1 109 ? -6.168 -3.992 1.162 1.00 95.25 109 ALA A CA 1
ATOM 877 C C . ALA A 1 109 ? -6.481 -5.479 0.986 1.00 95.25 109 ALA A C 1
ATOM 879 O O . ALA A 1 109 ? -7.136 -6.085 1.838 1.00 95.25 109 ALA A O 1
ATOM 880 N N . LYS A 1 110 ? -5.973 -6.065 -0.100 1.00 95.06 110 LYS A N 1
ATOM 881 C CA . LYS A 1 110 ? -5.873 -7.517 -0.268 1.00 95.06 110 LYS A CA 1
ATOM 882 C C . LYS A 1 110 ? -4.542 -8.010 0.303 1.00 95.06 110 LYS A C 1
ATOM 884 O O . LYS A 1 110 ? -3.487 -7.422 0.049 1.00 95.06 110 LYS A O 1
ATOM 889 N N . ASP A 1 111 ? -4.590 -9.077 1.089 1.00 95.62 111 ASP A N 1
ATOM 890 C CA . ASP A 1 111 ? -3.390 -9.744 1.585 1.00 95.62 111 ASP A CA 1
ATOM 891 C C . ASP A 1 111 ? -2.705 -10.578 0.480 1.00 95.62 111 ASP A C 1
ATOM 893 O O . ASP A 1 111 ? -3.169 -10.672 -0.659 1.00 95.62 111 ASP A O 1
ATOM 897 N N . VAL A 1 112 ? -1.572 -11.206 0.802 1.00 94.62 112 VAL A N 1
ATOM 898 C CA . VAL A 1 112 ? -0.839 -12.088 -0.129 1.00 94.62 112 VAL A CA 1
ATOM 899 C C . VAL A 1 112 ? -1.624 -13.332 -0.576 1.00 94.62 112 VAL A C 1
ATOM 901 O O . VAL A 1 112 ? -1.181 -14.005 -1.508 1.00 94.62 112 VAL A O 1
ATOM 904 N N . TYR A 1 113 ? -2.751 -13.643 0.068 1.00 93.94 113 TYR A N 1
ATOM 905 C CA . TYR A 1 113 ? -3.664 -14.729 -0.292 1.00 93.94 113 TYR A CA 1
ATOM 906 C C . TYR A 1 113 ? -4.886 -14.232 -1.085 1.00 93.94 113 TYR A C 1
ATOM 908 O O . TYR A 1 113 ? -5.724 -15.041 -1.481 1.00 93.94 113 TYR A O 1
ATOM 916 N N . GLY A 1 114 ? -4.975 -12.925 -1.357 1.00 91.44 114 GLY A N 1
ATOM 917 C CA . GLY A 1 114 ? -6.076 -12.299 -2.088 1.00 91.44 114 GLY A CA 1
ATOM 918 C C . GLY A 1 114 ? -7.314 -12.015 -1.235 1.00 91.44 114 GLY A C 1
ATOM 919 O O . GLY A 1 114 ? -8.346 -11.621 -1.781 1.00 91.44 114 GLY A O 1
ATOM 920 N N . VAL A 1 115 ? -7.238 -12.195 0.086 1.00 93.75 115 VAL A N 1
ATOM 921 C CA . VAL A 1 115 ? -8.341 -11.912 1.008 1.00 93.75 115 VAL A CA 1
ATOM 922 C C . VAL A 1 115 ? -8.376 -10.414 1.293 1.00 93.75 115 VAL A C 1
ATOM 924 O O . VAL A 1 115 ? -7.352 -9.803 1.588 1.00 93.75 115 VAL A O 1
ATOM 927 N N . LYS A 1 116 ? -9.556 -9.797 1.171 1.00 94.44 116 LYS A N 1
ATOM 928 C CA . LYS A 1 116 ? -9.760 -8.369 1.453 1.00 94.44 116 LYS A CA 1
ATOM 929 C C . LYS A 1 116 ? -9.934 -8.139 2.954 1.00 94.44 116 LYS A C 1
ATOM 931 O O . LYS A 1 116 ? -10.725 -8.821 3.602 1.00 94.44 116 LYS A O 1
ATOM 936 N N . HIS A 1 117 ? -9.269 -7.109 3.466 1.00 95.94 117 HIS A N 1
ATOM 937 C CA . HIS A 1 117 ? -9.336 -6.681 4.858 1.00 95.94 117 HIS A CA 1
ATOM 938 C C . HIS A 1 117 ? -9.551 -5.172 4.957 1.00 95.94 117 HIS A C 1
ATOM 940 O O . HIS A 1 117 ? -9.041 -4.410 4.133 1.00 95.94 117 HIS A O 1
ATOM 946 N N . PHE A 1 118 ? -10.262 -4.743 6.000 1.00 97.19 118 PHE A N 1
ATOM 947 C CA . PHE A 1 118 ? -10.329 -3.339 6.393 1.00 97.19 118 PHE A CA 1
ATOM 948 C C . PHE A 1 118 ? -9.146 -3.003 7.299 1.00 97.19 118 PHE A C 1
ATOM 950 O O . PHE A 1 118 ? -8.886 -3.692 8.289 1.00 97.19 118 PHE A O 1
ATOM 957 N N . LEU A 1 119 ? -8.403 -1.970 6.917 1.00 97.00 119 LEU A N 1
ATOM 958 C CA . LEU A 1 119 ? -7.217 -1.515 7.625 1.00 97.00 119 LEU A CA 1
ATOM 959 C C . LEU A 1 119 ? -7.612 -0.587 8.764 1.00 97.00 119 LEU A C 1
ATOM 961 O O . LEU A 1 119 ? -8.444 0.296 8.584 1.00 97.00 119 LEU A O 1
ATOM 965 N N . LEU A 1 120 ? -6.954 -0.740 9.912 1.00 97.31 120 LEU A N 1
ATOM 966 C CA . LEU A 1 120 ? -7.075 0.208 11.012 1.00 97.31 120 LEU A CA 1
ATOM 967 C C . LEU A 1 120 ? -6.301 1.478 10.641 1.00 97.31 120 LEU A C 1
ATOM 969 O O . LEU A 1 120 ? -5.109 1.597 10.900 1.00 97.31 120 LEU A O 1
ATOM 973 N N . ASN A 1 121 ? -6.927 2.399 9.925 1.00 95.56 121 ASN A N 1
ATOM 974 C CA . ASN A 1 121 ? -6.233 3.566 9.394 1.00 95.56 121 ASN A CA 1
ATOM 975 C C . ASN A 1 121 ? -7.228 4.724 9.269 1.00 95.56 121 ASN A C 1
ATOM 977 O O . ASN A 1 121 ? -7.665 5.008 8.151 1.00 95.56 121 ASN A O 1
ATOM 981 N N . PRO A 1 122 ? -7.631 5.358 10.390 1.00 94.94 122 PRO A N 1
ATOM 982 C CA . PRO A 1 122 ? -8.622 6.439 10.379 1.00 94.94 122 PRO A CA 1
ATOM 983 C C . PRO A 1 122 ? -8.175 7.600 9.478 1.00 94.94 122 PRO A C 1
ATOM 985 O O . PRO A 1 122 ? -6.989 7.742 9.188 1.00 94.94 122 PRO A O 1
ATOM 988 N N . ASP A 1 123 ? -9.094 8.421 8.968 1.00 90.81 123 ASP A N 1
ATOM 989 C CA . ASP A 1 123 ? -8.741 9.646 8.219 1.00 90.81 123 ASP A CA 1
ATOM 990 C C . ASP A 1 123 ? -8.218 10.758 9.128 1.00 90.81 123 ASP A C 1
ATOM 992 O O . ASP A 1 123 ? -7.408 11.581 8.703 1.00 90.81 123 ASP A O 1
ATOM 996 N N . SER A 1 124 ? -8.616 10.733 10.392 1.00 90.44 124 SER A N 1
ATOM 997 C CA . SER A 1 124 ? -8.247 11.686 11.432 1.00 90.44 124 SER A CA 1
ATOM 998 C C . SER A 1 124 ? -7.325 11.077 12.502 1.00 90.44 124 SER A C 1
ATOM 1000 O O . SER A 1 124 ? -6.948 9.902 12.454 1.00 90.44 124 SER A O 1
ATOM 1002 N N . GLY A 1 125 ? -6.901 11.907 13.460 1.00 89.12 125 GLY A N 1
ATOM 1003 C CA . GLY A 1 125 ? -6.008 11.522 14.555 1.00 89.12 125 GLY A CA 1
ATOM 1004 C C . GLY A 1 125 ? -4.515 11.703 14.258 1.00 89.12 125 GLY A C 1
ATOM 1005 O O . GLY A 1 125 ? -4.108 12.142 13.185 1.00 89.12 125 GLY A O 1
ATOM 1006 N N . ASP A 1 126 ? -3.681 11.359 15.239 1.00 91.06 126 ASP A N 1
ATOM 1007 C CA . ASP A 1 126 ? -2.245 11.682 15.230 1.00 91.06 126 ASP A CA 1
ATOM 1008 C C . ASP A 1 126 ? -1.371 10.671 14.488 1.00 91.06 126 ASP A C 1
ATOM 1010 O O . ASP A 1 126 ? -0.192 10.933 14.247 1.00 91.06 126 ASP A O 1
ATOM 1014 N N . TYR A 1 127 ? -1.912 9.506 14.144 1.00 92.50 127 TYR A N 1
ATOM 1015 C CA . TYR A 1 127 ? -1.148 8.395 13.589 1.00 92.50 127 TYR A CA 1
ATOM 1016 C C . TYR A 1 127 ? -1.799 7.861 12.321 1.00 92.50 127 TYR A C 1
ATOM 1018 O O . TYR A 1 127 ? -3.014 7.936 12.148 1.00 92.50 127 TYR A O 1
ATOM 1026 N N . GLN A 1 128 ? -0.966 7.337 11.426 1.00 93.50 128 GLN A N 1
ATOM 1027 C CA . GLN A 1 128 ? -1.404 6.750 10.165 1.00 93.50 128 GLN A CA 1
ATOM 1028 C C . GLN A 1 128 ? -0.481 5.614 9.736 1.00 93.50 128 GLN A C 1
ATOM 1030 O O . GLN A 1 128 ? 0.717 5.623 10.042 1.00 93.50 128 GLN A O 1
ATOM 1035 N N . GLN A 1 129 ? -1.034 4.675 8.976 1.00 93.56 129 GLN A N 1
ATOM 1036 C CA . GLN A 1 129 ? -0.269 3.715 8.191 1.00 93.56 129 GLN A CA 1
ATOM 1037 C C . GLN A 1 129 ? -0.067 4.310 6.793 1.00 93.56 129 GLN A C 1
ATOM 1039 O O . GLN A 1 129 ? -0.948 4.216 5.936 1.00 93.56 129 GLN A O 1
ATOM 1044 N N . LEU A 1 130 ? 1.080 4.964 6.572 1.00 90.56 130 LEU A N 1
ATOM 1045 C CA . LEU A 1 130 ? 1.463 5.447 5.244 1.00 90.56 130 LEU A CA 1
ATOM 1046 C C . LEU A 1 130 ? 2.214 4.350 4.493 1.00 90.56 130 LEU A C 1
ATOM 1048 O O . LEU A 1 130 ? 3.156 3.725 5.009 1.00 90.56 130 LEU A O 1
ATOM 1052 N N . VAL A 1 131 ? 1.831 4.160 3.240 1.00 90.88 131 VAL A N 1
ATOM 1053 C CA . VAL A 1 131 ? 2.511 3.252 2.332 1.00 90.88 131 VAL A CA 1
ATOM 1054 C C . VAL A 1 131 ? 3.076 4.022 1.151 1.00 90.88 131 VAL A C 1
ATOM 1056 O O . VAL A 1 131 ? 2.333 4.397 0.253 1.00 90.88 131 VAL A O 1
ATOM 1059 N N . GLU A 1 132 ? 4.395 4.192 1.125 1.00 90.31 132 GLU A N 1
ATOM 1060 C CA . GLU A 1 132 ? 5.108 4.567 -0.096 1.00 90.31 132 GLU A CA 1
ATOM 1061 C C . GLU A 1 132 ? 5.203 3.338 -1.007 1.00 90.31 132 GLU A C 1
ATOM 1063 O O . GLU A 1 132 ? 5.551 2.233 -0.573 1.00 90.31 132 GLU A O 1
ATOM 1068 N N . THR A 1 133 ? 4.871 3.539 -2.273 1.00 89.44 133 THR A N 1
ATOM 1069 C CA . THR A 1 133 ? 4.983 2.547 -3.337 1.00 89.44 133 THR A CA 1
ATOM 1070 C C . THR A 1 133 ? 5.860 3.090 -4.444 1.00 89.44 133 THR A C 1
ATOM 1072 O O . THR A 1 133 ? 5.862 4.292 -4.714 1.00 89.44 133 THR A O 1
ATOM 1075 N N . GLU A 1 134 ? 6.558 2.192 -5.127 1.00 90.69 134 GLU A N 1
ATOM 1076 C CA . GLU A 1 134 ? 7.341 2.531 -6.306 1.00 90.69 134 GLU A CA 1
ATOM 1077 C C . GLU A 1 134 ? 7.148 1.479 -7.402 1.00 90.69 134 GLU A C 1
ATOM 1079 O O . GLU A 1 134 ? 7.387 0.285 -7.204 1.00 90.69 134 GLU A O 1
ATOM 1084 N N . HIS A 1 135 ? 6.720 1.938 -8.577 1.00 90.38 135 HIS A N 1
ATOM 1085 C CA . HIS A 1 135 ? 6.469 1.112 -9.756 1.00 90.38 135 HIS A CA 1
ATOM 1086 C C . HIS A 1 135 ? 7.390 1.493 -10.906 1.00 90.38 135 HIS A C 1
ATOM 1088 O O . HIS A 1 135 ? 7.757 2.655 -11.042 1.00 90.38 135 HIS A O 1
ATOM 1094 N N . CYS A 1 136 ? 7.677 0.553 -11.805 1.00 90.81 136 CYS A N 1
ATOM 1095 C CA . CYS A 1 136 ? 8.208 0.913 -13.116 1.00 90.81 136 CYS A CA 1
ATOM 1096 C C . CYS A 1 136 ? 7.190 1.735 -13.906 1.00 90.81 136 CYS A C 1
ATOM 1098 O O . CYS A 1 136 ? 6.032 1.326 -14.021 1.00 90.81 136 CYS A O 1
ATOM 1100 N N . ARG A 1 137 ? 7.650 2.833 -14.516 1.00 89.12 137 ARG A N 1
ATOM 1101 C CA . ARG A 1 137 ? 6.856 3.616 -15.472 1.00 89.12 137 ARG A CA 1
ATOM 1102 C C . ARG A 1 137 ? 6.439 2.747 -16.660 1.00 89.12 137 ARG A C 1
ATOM 1104 O O . ARG A 1 137 ? 5.253 2.629 -16.944 1.00 89.12 137 ARG A O 1
ATOM 1111 N N . ASP A 1 138 ? 7.414 2.059 -17.252 1.00 87.19 138 ASP A N 1
ATOM 1112 C CA . ASP A 1 138 ? 7.234 1.201 -18.424 1.00 87.19 138 ASP A CA 1
ATOM 1113 C C . ASP A 1 138 ? 7.648 -0.244 -18.100 1.00 87.19 138 ASP A C 1
ATOM 1115 O O . ASP A 1 138 ? 8.742 -0.714 -18.423 1.00 87.19 138 ASP A O 1
ATOM 1119 N N . THR A 1 139 ? 6.771 -0.972 -17.399 1.00 89.06 139 THR A N 1
ATOM 1120 C CA . THR A 1 139 ? 7.018 -2.387 -17.069 1.00 89.06 139 THR A CA 1
ATOM 1121 C C . THR A 1 139 ? 7.121 -3.221 -18.347 1.00 89.06 139 THR A C 1
ATOM 1123 O O . THR A 1 139 ? 6.213 -3.223 -19.174 1.00 89.06 139 THR A O 1
ATOM 1126 N N . GLY A 1 140 ? 8.203 -3.986 -18.478 1.00 89.38 140 GLY A N 1
ATOM 1127 C CA . GLY A 1 140 ? 8.470 -4.830 -19.639 1.00 89.38 140 GLY A CA 1
ATOM 1128 C C . GLY A 1 140 ? 9.280 -4.150 -20.748 1.00 89.38 140 GLY A C 1
ATOM 1129 O O . GLY A 1 140 ? 9.698 -4.834 -21.680 1.00 89.38 140 GLY A O 1
ATOM 1130 N N . ALA A 1 141 ? 9.545 -2.844 -20.652 1.00 89.81 141 ALA A N 1
ATOM 1131 C CA . ALA A 1 141 ? 10.421 -2.150 -21.591 1.00 89.81 141 ALA A CA 1
ATOM 1132 C C . ALA A 1 141 ? 11.896 -2.530 -21.383 1.00 89.81 141 ALA A C 1
ATOM 1134 O O . ALA A 1 141 ? 12.295 -2.952 -20.295 1.00 89.81 141 ALA A O 1
ATOM 1135 N N . ALA A 1 142 ? 12.715 -2.362 -22.424 1.00 91.12 142 ALA A N 1
ATOM 1136 C CA . ALA A 1 142 ? 14.166 -2.467 -22.297 1.00 91.12 142 ALA A CA 1
ATOM 1137 C C . ALA A 1 142 ? 14.701 -1.374 -21.364 1.00 91.12 142 ALA A C 1
ATOM 1139 O O . ALA A 1 142 ? 14.151 -0.277 -21.332 1.00 91.12 142 ALA A O 1
ATOM 1140 N N . CYS A 1 143 ? 15.779 -1.657 -20.631 1.00 91.00 143 CYS A N 1
ATOM 1141 C CA . CYS A 1 143 ? 16.360 -0.695 -19.694 1.00 91.00 143 CYS A CA 1
ATOM 1142 C C . CYS A 1 143 ? 17.023 0.458 -20.459 1.00 91.00 143 CYS A C 1
ATOM 1144 O O . CYS A 1 143 ? 18.085 0.221 -21.050 1.00 91.00 143 CYS A O 1
ATOM 1146 N N . PRO A 1 144 ? 16.448 1.678 -20.474 1.00 84.38 144 PRO A N 1
ATOM 1147 C CA . PRO A 1 144 ? 16.839 2.711 -21.432 1.00 84.38 144 PRO A CA 1
ATOM 1148 C C . PRO A 1 144 ? 18.319 3.088 -21.342 1.00 84.38 144 PRO A C 1
ATOM 1150 O O . PRO A 1 144 ? 18.990 3.202 -22.366 1.00 84.38 144 PRO A O 1
ATOM 1153 N N . ALA A 1 145 ? 18.860 3.176 -20.124 1.00 81.38 145 ALA A N 1
ATOM 1154 C CA . ALA A 1 145 ? 20.258 3.544 -19.905 1.00 81.38 145 ALA A CA 1
ATOM 1155 C C . ALA A 1 145 ? 21.267 2.445 -20.300 1.00 81.38 145 ALA A C 1
ATOM 1157 O O . ALA A 1 145 ? 22.450 2.738 -20.446 1.00 81.38 145 ALA A O 1
ATOM 1158 N N . LEU A 1 146 ? 20.832 1.189 -20.491 1.00 85.06 146 LEU A N 1
ATOM 1159 C CA . LEU A 1 146 ? 21.702 0.085 -20.930 1.00 85.06 146 LEU A CA 1
ATOM 1160 C C . LEU A 1 146 ? 21.643 -0.188 -22.432 1.00 85.06 146 LEU A C 1
ATOM 1162 O O . LEU A 1 146 ? 22.534 -0.867 -22.938 1.00 85.06 146 LEU A O 1
ATOM 1166 N N . VAL A 1 147 ? 20.624 0.299 -23.148 1.0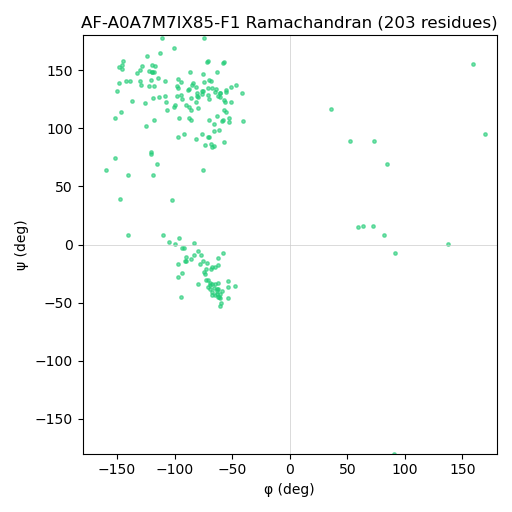0 80.19 147 VAL A N 1
ATOM 1167 C CA . VAL A 1 147 ? 20.473 0.026 -24.589 1.00 80.19 147 VAL A CA 1
ATOM 1168 C C . VAL A 1 147 ? 21.741 0.389 -25.382 1.00 80.19 147 VAL A C 1
ATOM 1170 O O . VAL A 1 147 ? 22.208 -0.477 -26.128 1.00 80.19 147 VAL A O 1
ATOM 1173 N N . PRO A 1 148 ? 22.377 1.567 -25.182 1.00 81.62 148 PRO A N 1
ATOM 1174 C CA . PRO A 1 148 ? 23.598 1.934 -25.909 1.00 81.62 148 PRO A CA 1
ATOM 1175 C C . PRO A 1 148 ? 24.817 1.049 -25.604 1.00 81.62 148 PRO A C 1
ATOM 1177 O O . PRO A 1 148 ? 25.759 1.022 -26.388 1.00 81.62 148 PRO A O 1
ATOM 1180 N N . TYR A 1 149 ? 24.805 0.332 -24.476 1.00 83.00 149 TYR A N 1
ATOM 1181 C CA . TYR A 1 149 ? 25.921 -0.484 -23.982 1.00 83.00 149 TYR A CA 1
ATOM 1182 C C . TYR A 1 149 ? 25.640 -1.991 -24.060 1.00 83.00 149 TYR A C 1
ATOM 1184 O O . TYR A 1 149 ? 26.388 -2.796 -23.504 1.00 83.00 149 TYR A O 1
ATOM 1192 N N . SER A 1 150 ? 24.540 -2.387 -24.703 1.00 81.38 150 SER A N 1
ATOM 1193 C CA . SER A 1 150 ? 24.134 -3.788 -24.780 1.00 81.38 150 SER A CA 1
ATOM 1194 C C . SER A 1 150 ? 25.058 -4.592 -25.701 1.00 81.38 150 SER A C 1
ATOM 1196 O O . SER A 1 150 ? 25.313 -4.224 -26.847 1.00 81.38 150 SER A O 1
ATOM 1198 N N . LEU A 1 151 ? 25.572 -5.715 -25.194 1.00 82.06 151 LEU A N 1
ATOM 1199 C CA . LEU A 1 151 ? 26.331 -6.675 -25.993 1.00 82.06 151 LEU A CA 1
ATOM 1200 C C . LEU A 1 151 ? 25.402 -7.427 -26.962 1.00 82.06 151 LEU A C 1
ATOM 1202 O O . LEU A 1 151 ? 24.205 -7.580 -26.687 1.00 82.06 151 LEU A O 1
ATOM 1206 N N . PRO A 1 152 ? 25.939 -7.998 -28.057 1.00 79.38 152 PRO A N 1
ATOM 1207 C CA . PRO A 1 152 ? 25.196 -8.953 -28.868 1.00 79.38 152 PRO A CA 1
ATOM 1208 C C . PRO A 1 152 ? 24.592 -10.058 -27.990 1.00 79.38 152 PRO A C 1
ATOM 1210 O O . PRO A 1 152 ? 25.253 -10.582 -27.092 1.00 79.38 152 PRO A O 1
ATOM 1213 N N . ASN A 1 153 ? 23.328 -10.409 -28.241 1.00 81.31 153 ASN A N 1
ATOM 1214 C CA . ASN A 1 153 ? 22.575 -11.418 -27.481 1.00 81.31 153 ASN A CA 1
ATOM 1215 C C . ASN A 1 153 ? 22.321 -11.083 -25.993 1.00 81.31 153 ASN A C 1
ATOM 1217 O O . ASN A 1 153 ? 21.932 -11.955 -25.209 1.00 81.31 153 ASN A O 1
ATOM 1221 N N . GLN A 1 154 ? 22.495 -9.822 -25.591 1.00 84.06 154 GLN A N 1
ATOM 1222 C CA . GLN A 1 154 ? 22.064 -9.317 -24.292 1.00 84.06 154 GLN A CA 1
ATOM 1223 C C . GLN A 1 154 ? 20.673 -8.690 -24.412 1.00 84.06 154 GLN A C 1
ATOM 1225 O O . GLN A 1 154 ? 20.428 -7.834 -25.257 1.00 84.06 154 GLN A O 1
ATOM 1230 N N . ARG A 1 155 ? 19.748 -9.108 -23.548 1.00 88.50 155 ARG A N 1
ATOM 1231 C CA . ARG A 1 155 ? 18.419 -8.497 -23.418 1.00 88.50 155 ARG A CA 1
ATOM 1232 C C . ARG A 1 155 ? 18.262 -7.938 -22.016 1.00 88.50 155 ARG A C 1
ATOM 1234 O O . ARG A 1 155 ? 18.628 -8.600 -21.046 1.00 88.50 155 ARG A O 1
ATOM 1241 N N . SER A 1 156 ? 17.720 -6.733 -21.912 1.00 91.88 156 SER A N 1
ATOM 1242 C CA . SER A 1 156 ? 17.427 -6.081 -20.640 1.00 91.88 156 SER A CA 1
ATOM 1243 C C . SER A 1 156 ? 15.930 -5.801 -20.526 1.00 91.88 156 SER A C 1
ATOM 1245 O O . SER A 1 156 ? 15.263 -5.619 -21.545 1.00 91.88 156 SER A O 1
ATOM 1247 N N . ILE A 1 157 ? 15.388 -5.822 -19.308 1.00 93.56 157 ILE A N 1
ATOM 1248 C CA . ILE A 1 157 ? 13.970 -5.560 -19.070 1.00 93.56 157 ILE A CA 1
ATOM 1249 C C . ILE A 1 157 ? 13.706 -4.926 -17.706 1.00 93.56 157 ILE A C 1
ATOM 1251 O O . ILE A 1 157 ? 14.183 -5.413 -16.682 1.00 93.56 157 ILE A O 1
ATOM 1255 N N . CYS A 1 158 ? 12.908 -3.866 -17.690 1.00 93.50 158 CYS A N 1
ATOM 1256 C CA . CYS A 1 158 ? 12.437 -3.213 -16.478 1.00 93.50 158 CYS A CA 1
ATOM 1257 C C . CYS A 1 158 ? 11.261 -3.986 -15.875 1.00 93.50 158 CYS A C 1
ATOM 1259 O O . CYS A 1 158 ? 10.273 -4.267 -16.561 1.00 93.50 158 CYS A O 1
ATOM 1261 N N . ARG A 1 159 ? 11.341 -4.340 -14.589 1.00 93.62 159 ARG A N 1
ATOM 1262 C CA . ARG A 1 159 ? 10.239 -4.983 -13.857 1.00 93.62 159 ARG A CA 1
ATOM 1263 C C . ARG A 1 159 ? 10.106 -4.414 -12.450 1.00 93.62 159 ARG A C 1
ATOM 1265 O O . ARG A 1 159 ? 11.104 -4.172 -11.771 1.00 93.62 159 ARG A O 1
ATOM 1272 N N . THR A 1 160 ? 8.858 -4.241 -12.020 1.00 93.31 160 THR A N 1
ATOM 1273 C CA . THR A 1 160 ? 8.542 -3.779 -10.666 1.00 93.31 160 THR A CA 1
ATOM 1274 C C . THR A 1 160 ? 8.878 -4.883 -9.673 1.00 93.31 160 THR A C 1
ATOM 1276 O O . THR A 1 160 ? 8.417 -6.020 -9.811 1.00 93.31 160 THR A O 1
ATOM 1279 N N . HIS A 1 161 ? 9.696 -4.552 -8.684 1.00 93.25 161 HIS A N 1
ATOM 1280 C CA . HIS A 1 161 ? 9.965 -5.411 -7.546 1.00 93.25 161 HIS A CA 1
ATOM 1281 C C . HIS A 1 161 ? 8.914 -5.178 -6.459 1.00 93.25 161 HIS A C 1
ATOM 1283 O O . HIS A 1 161 ? 8.395 -4.073 -6.307 1.00 93.25 161 HIS A O 1
ATOM 1289 N N . PHE A 1 162 ? 8.603 -6.225 -5.698 1.00 93.88 162 PHE A N 1
ATOM 1290 C CA . PHE A 1 162 ? 7.622 -6.168 -4.623 1.00 93.88 162 PHE A CA 1
ATOM 1291 C C . PHE A 1 162 ? 8.216 -6.752 -3.342 1.00 93.88 162 PHE A C 1
ATOM 1293 O O . PHE A 1 162 ? 8.872 -7.793 -3.396 1.00 93.88 162 PHE A O 1
ATOM 1300 N N . PHE A 1 163 ? 7.926 -6.152 -2.189 1.00 93.25 163 PHE A N 1
ATOM 1301 C CA . PHE A 1 163 ? 8.188 -6.757 -0.877 1.00 93.25 163 PHE A CA 1
ATOM 1302 C C . PHE A 1 163 ? 6.884 -7.088 -0.162 1.00 93.25 163 PHE A C 1
ATOM 1304 O O . PHE A 1 163 ? 5.803 -6.632 -0.529 1.00 93.25 163 PHE A O 1
ATOM 1311 N N . LYS A 1 164 ? 7.000 -7.911 0.876 1.00 95.44 164 LYS A N 1
ATOM 1312 C CA . LYS A 1 164 ? 5.912 -8.204 1.802 1.00 95.44 164 LYS A CA 1
ATOM 1313 C C . LYS A 1 164 ? 6.022 -7.256 2.989 1.00 95.44 164 LYS A C 1
ATOM 1315 O O . LYS A 1 164 ? 7.077 -7.209 3.618 1.00 95.44 164 LYS A O 1
ATOM 1320 N N . ARG A 1 165 ? 4.952 -6.527 3.295 1.00 94.50 165 ARG A N 1
ATOM 1321 C CA . ARG A 1 165 ? 4.870 -5.633 4.457 1.00 94.50 165 ARG A CA 1
ATOM 1322 C C . ARG A 1 165 ? 3.700 -6.040 5.334 1.00 94.50 165 ARG A C 1
ATOM 1324 O O . ARG A 1 165 ? 2.615 -6.289 4.813 1.00 94.50 165 ARG A O 1
ATOM 1331 N N . GLY A 1 166 ? 3.925 -6.064 6.642 1.00 96.50 166 GLY A N 1
ATOM 1332 C CA . GLY A 1 166 ? 2.847 -6.139 7.617 1.00 96.50 166 GLY A CA 1
ATOM 1333 C C . GLY A 1 166 ? 2.078 -4.817 7.677 1.00 96.50 166 GLY A C 1
ATOM 1334 O O . GLY A 1 166 ? 2.695 -3.750 7.702 1.00 96.50 166 GLY A O 1
ATOM 1335 N N . LEU A 1 167 ? 0.752 -4.887 7.688 1.00 96.56 167 LEU A N 1
ATOM 1336 C CA . LEU A 1 167 ? -0.159 -3.777 7.969 1.00 96.56 167 LEU A CA 1
ATOM 1337 C C . LEU A 1 167 ? -1.149 -4.211 9.049 1.00 96.56 167 LEU A C 1
ATOM 1339 O O . LEU A 1 167 ? -1.451 -5.395 9.187 1.00 96.56 167 LEU A O 1
ATOM 1343 N N . THR A 1 168 ? -1.678 -3.258 9.806 1.00 97.94 168 THR A N 1
ATOM 1344 C CA . THR A 1 168 ? -2.693 -3.528 10.824 1.00 97.94 168 THR A CA 1
ATOM 1345 C C . THR A 1 168 ? -4.093 -3.430 10.221 1.00 97.94 168 THR A C 1
ATOM 1347 O O . THR A 1 168 ? -4.504 -2.368 9.747 1.00 97.94 168 THR A O 1
ATOM 1350 N N . ALA A 1 169 ? -4.838 -4.527 10.281 1.00 97.88 169 ALA A N 1
ATOM 1351 C CA . ALA A 1 169 ? -6.260 -4.620 9.988 1.00 97.88 169 ALA A CA 1
ATOM 1352 C C . ALA A 1 169 ? -7.098 -4.630 11.274 1.00 97.88 169 ALA A C 1
ATOM 1354 O O . ALA A 1 169 ? -6.562 -4.770 12.374 1.00 97.88 169 ALA A O 1
ATOM 1355 N N . ILE A 1 170 ? -8.415 -4.478 11.134 1.00 97.94 170 ILE A N 1
ATOM 1356 C CA . ILE A 1 170 ? -9.373 -4.541 12.242 1.00 97.94 170 ILE A CA 1
ATOM 1357 C C . ILE A 1 170 ? -10.512 -5.507 11.927 1.00 97.94 170 ILE A C 1
ATOM 1359 O O . ILE A 1 170 ? -11.039 -5.548 10.813 1.00 97.94 170 ILE A O 1
ATOM 1363 N N . ASN A 1 171 ? -10.901 -6.312 12.915 1.00 97.44 171 ASN A N 1
ATOM 1364 C CA . ASN A 1 171 ? -12.125 -7.096 12.834 1.00 97.44 171 ASN A CA 1
ATOM 1365 C C . ASN A 1 171 ? -13.305 -6.176 13.156 1.00 97.44 171 ASN A C 1
ATOM 1367 O O . ASN A 1 171 ? -13.408 -5.654 14.260 1.00 97.44 171 ASN A O 1
ATOM 1371 N N . THR A 1 172 ? -14.210 -5.973 12.203 1.00 95.06 172 THR A N 1
ATOM 1372 C CA . THR A 1 172 ? -15.314 -5.013 12.354 1.00 95.06 172 THR A CA 1
ATOM 1373 C C . THR A 1 172 ? -16.341 -5.414 13.412 1.00 95.06 172 THR A C 1
ATOM 1375 O O . THR A 1 172 ? -17.088 -4.560 13.876 1.00 95.06 172 THR A O 1
ATOM 1378 N N . SER A 1 173 ? -16.382 -6.694 13.792 1.00 95.69 173 SER A N 1
ATOM 1379 C CA . SER A 1 173 ? -17.319 -7.225 14.783 1.00 95.69 173 SER A CA 1
ATOM 1380 C C . SER A 1 173 ? -16.716 -7.268 16.186 1.00 95.69 173 SER A C 1
ATOM 1382 O O . SER A 1 173 ? -17.380 -6.870 17.138 1.00 95.69 173 SER A O 1
ATOM 1384 N N . SER A 1 174 ? -15.473 -7.744 16.335 1.00 97.19 174 SER A N 1
ATOM 1385 C CA . SER A 1 174 ? -14.806 -7.825 17.648 1.00 97.19 174 SER A CA 1
ATOM 1386 C C . SER A 1 174 ? -14.010 -6.572 18.018 1.00 97.19 174 SER A C 1
ATOM 1388 O O . SER A 1 174 ? -13.634 -6.414 19.176 1.00 97.19 174 SER A O 1
ATOM 1390 N N . LEU A 1 175 ? -13.753 -5.682 17.052 1.00 97.44 175 LEU A N 1
ATOM 1391 C CA . LEU A 1 175 ? -12.866 -4.516 17.167 1.00 97.44 175 LEU A CA 1
ATOM 1392 C C . LEU A 1 175 ? -11.412 -4.866 17.516 1.00 97.44 175 LEU A C 1
ATOM 1394 O O . LEU A 1 175 ? -10.628 -3.994 17.888 1.00 97.44 175 LEU A O 1
ATOM 1398 N N . GLU A 1 176 ? -11.030 -6.134 17.379 1.00 97.31 176 GLU A N 1
ATOM 1399 C CA . GLU A 1 176 ? -9.663 -6.572 17.625 1.00 97.31 176 GLU A CA 1
ATOM 1400 C C . GLU A 1 176 ? -8.778 -6.256 16.410 1.00 97.31 176 GLU A C 1
ATOM 1402 O O . GLU A 1 176 ? -9.130 -6.623 15.278 1.00 97.31 176 GLU A O 1
ATOM 1407 N N . PRO A 1 177 ? -7.634 -5.577 16.613 1.00 97.75 177 PRO A N 1
ATOM 1408 C CA . PRO A 1 177 ? -6.655 -5.386 15.559 1.00 97.75 177 PRO A CA 1
ATOM 1409 C C . PRO A 1 177 ? -5.861 -6.673 15.315 1.00 97.75 177 PRO A C 1
ATOM 1411 O O . PRO A 1 177 ? -5.557 -7.419 16.245 1.00 97.75 177 PRO A O 1
ATOM 1414 N N . TYR A 1 178 ? -5.472 -6.908 14.067 1.00 97.50 178 TYR A N 1
ATOM 1415 C CA . TYR A 1 178 ? -4.611 -8.025 13.678 1.00 97.50 178 TYR A CA 1
ATOM 1416 C C . TYR A 1 178 ? -3.683 -7.622 12.533 1.00 97.50 178 TYR A C 1
ATOM 1418 O O . TYR A 1 178 ? -3.948 -6.669 11.805 1.00 97.50 178 TYR A O 1
ATOM 1426 N N . GLU A 1 179 ? -2.569 -8.330 12.379 1.00 97.25 179 GLU A N 1
ATOM 1427 C CA . GLU A 1 179 ? -1.634 -8.094 11.280 1.00 97.25 179 GLU A CA 1
ATOM 1428 C C . GLU A 1 179 ? -2.064 -8.861 10.025 1.00 97.25 179 GLU A C 1
ATOM 1430 O O . GLU A 1 179 ? -2.421 -10.038 10.089 1.00 97.25 179 GLU A O 1
ATOM 1435 N N . ILE A 1 180 ? -1.979 -8.196 8.875 1.00 97.25 180 ILE A N 1
ATOM 1436 C CA . ILE A 1 180 ? -2.047 -8.815 7.551 1.00 97.25 180 ILE A CA 1
ATOM 1437 C C . ILE A 1 180 ? -0.751 -8.551 6.796 1.00 97.25 180 ILE A C 1
ATOM 1439 O O . ILE A 1 180 ? -0.086 -7.542 7.019 1.00 97.25 180 ILE A O 1
ATOM 1443 N N . VAL A 1 181 ? -0.416 -9.423 5.848 1.00 97.19 181 VAL A N 1
ATOM 1444 C CA . VAL A 1 181 ? 0.763 -9.249 4.995 1.00 97.19 181 VAL A CA 1
ATOM 1445 C C . VAL A 1 181 ? 0.321 -8.869 3.592 1.00 97.19 181 VAL A C 1
ATOM 1447 O O . VAL A 1 181 ? -0.393 -9.627 2.940 1.00 97.19 181 VAL A O 1
ATOM 1450 N N . VAL A 1 182 ? 0.795 -7.724 3.108 1.00 95.81 182 VAL A N 1
ATOM 1451 C CA . VAL A 1 182 ? 0.450 -7.167 1.796 1.00 95.81 182 VAL A CA 1
ATOM 1452 C C . VAL A 1 182 ? 1.680 -7.136 0.891 1.00 95.81 182 VAL A C 1
ATOM 1454 O O . VAL A 1 182 ? 2.800 -6.887 1.345 1.00 95.81 182 VAL A O 1
ATOM 1457 N N . LYS A 1 183 ? 1.483 -7.403 -0.404 1.00 94.69 183 LYS A N 1
ATOM 1458 C CA . LYS A 1 183 ? 2.532 -7.329 -1.429 1.00 94.69 183 LYS A CA 1
ATOM 1459 C C . LYS A 1 183 ? 2.615 -5.906 -1.986 1.00 94.69 183 LYS A C 1
ATOM 1461 O O . LYS A 1 183 ? 1.735 -5.489 -2.727 1.00 94.69 183 LYS A O 1
ATOM 1466 N N . ILE A 1 184 ? 3.676 -5.179 -1.650 1.00 93.56 184 ILE A N 1
ATOM 1467 C CA . ILE A 1 184 ? 3.819 -3.750 -1.941 1.00 93.56 184 ILE A CA 1
ATOM 1468 C C . ILE A 1 184 ? 4.864 -3.518 -3.048 1.00 93.56 184 ILE A C 1
ATOM 1470 O O . ILE A 1 184 ? 5.987 -4.012 -2.920 1.00 93.56 184 ILE A O 1
ATOM 1474 N N . PRO A 1 185 ? 4.520 -2.777 -4.116 1.00 92.69 185 PRO A N 1
ATOM 1475 C CA . PRO A 1 185 ? 5.455 -2.307 -5.143 1.00 92.69 185 PRO A CA 1
ATOM 1476 C C . PRO A 1 185 ? 6.530 -1.399 -4.543 1.00 92.69 185 PRO A C 1
ATOM 1478 O O . PRO A 1 185 ? 6.202 -0.463 -3.819 1.00 92.69 185 PRO A O 1
ATOM 1481 N N . SER A 1 186 ? 7.806 -1.652 -4.827 1.00 91.69 186 SER A N 1
ATOM 1482 C CA . SER A 1 186 ? 8.901 -1.075 -4.031 1.00 91.69 186 SER A CA 1
ATOM 1483 C C . SER A 1 186 ? 10.122 -0.619 -4.793 1.00 91.69 186 SER A C 1
ATOM 1485 O O . SER A 1 186 ? 11.164 -0.390 -4.184 1.00 91.69 186 SER A O 1
ATOM 1487 N N . GLY A 1 187 ? 10.047 -0.610 -6.113 1.00 91.19 187 GLY A N 1
ATOM 1488 C CA . GLY A 1 187 ? 11.189 -0.264 -6.935 1.00 91.19 187 GLY A CA 1
ATOM 1489 C C . GLY A 1 187 ? 11.054 -0.789 -8.346 1.00 91.19 187 GLY A C 1
ATOM 1490 O O . GLY A 1 187 ? 10.380 -1.792 -8.604 1.00 91.19 187 GLY A O 1
ATOM 1491 N N . CYS A 1 188 ? 11.741 -0.117 -9.260 1.00 91.75 188 CYS A N 1
ATOM 1492 C CA . CYS A 1 188 ? 11.887 -0.572 -10.628 1.00 91.75 188 CYS A CA 1
ATOM 1493 C C . CYS A 1 188 ? 13.303 -1.091 -10.871 1.00 91.75 188 CYS A C 1
ATOM 1495 O O . CYS A 1 188 ? 14.269 -0.333 -10.825 1.00 91.75 188 CYS A O 1
ATOM 1497 N N . ASN A 1 189 ? 13.419 -2.385 -11.170 1.00 93.19 189 ASN A N 1
ATOM 1498 C CA . ASN A 1 189 ? 14.708 -3.034 -11.377 1.00 93.19 189 ASN A CA 1
ATOM 1499 C C . ASN A 1 189 ? 14.924 -3.364 -12.854 1.00 93.19 189 ASN A C 1
ATOM 1501 O O . ASN A 1 189 ? 14.017 -3.852 -13.533 1.00 93.19 189 ASN A O 1
ATOM 1505 N N . CYS A 1 190 ? 16.157 -3.170 -13.319 1.00 92.25 190 CYS A N 1
ATOM 1506 C CA . CYS A 1 190 ? 16.604 -3.653 -14.616 1.00 92.25 190 CYS A CA 1
ATOM 1507 C C . CYS A 1 190 ? 17.141 -5.085 -14.503 1.00 92.25 190 CYS A C 1
ATOM 1509 O O . CYS A 1 190 ? 18.146 -5.332 -13.838 1.00 92.25 190 CYS A O 1
ATOM 1511 N N . PHE A 1 191 ? 16.507 -6.027 -15.193 1.00 92.00 191 PHE A N 1
ATOM 1512 C CA . PHE A 1 191 ? 16.972 -7.406 -15.305 1.00 92.00 191 PHE A CA 1
ATOM 1513 C C . PHE A 1 191 ? 17.714 -7.587 -16.619 1.00 92.00 191 PHE A C 1
ATOM 1515 O O . PHE A 1 191 ? 17.175 -7.283 -17.678 1.00 92.00 191 PHE A O 1
ATOM 1522 N N . VAL A 1 192 ? 18.931 -8.119 -16.565 1.00 90.31 192 VAL A N 1
ATOM 1523 C CA . VAL A 1 192 ? 19.764 -8.372 -17.742 1.00 90.31 192 VAL A CA 1
ATOM 1524 C C . VAL A 1 192 ? 19.935 -9.874 -17.917 1.00 90.31 192 VAL A C 1
ATOM 1526 O O . VAL A 1 192 ? 20.357 -10.570 -16.997 1.00 90.31 192 VAL A O 1
ATOM 1529 N N . ARG A 1 193 ? 19.635 -10.379 -19.114 1.00 86.69 193 ARG A N 1
ATOM 1530 C CA . ARG A 1 193 ? 19.877 -11.767 -19.506 1.00 86.69 193 ARG A CA 1
ATOM 1531 C C . ARG A 1 193 ? 20.834 -11.794 -20.685 1.00 86.69 193 ARG A C 1
ATOM 1533 O O . ARG A 1 193 ? 20.577 -11.179 -21.717 1.00 86.69 193 ARG A O 1
ATOM 1540 N N . HIS A 1 194 ? 21.912 -12.549 -20.536 1.00 80.12 194 HIS A N 1
ATOM 1541 C CA . HIS A 1 194 ? 22.797 -12.897 -21.635 1.00 80.12 194 HIS A CA 1
ATOM 1542 C C . HIS A 1 194 ? 22.443 -14.309 -22.103 1.00 80.12 194 HIS A C 1
ATOM 1544 O O . HIS A 1 194 ? 22.473 -15.249 -21.305 1.00 80.12 194 HIS A O 1
ATOM 1550 N N . SER A 1 195 ? 22.058 -14.477 -23.367 1.00 68.25 195 SER A N 1
ATOM 1551 C CA . SER A 1 195 ? 21.984 -15.817 -23.950 1.00 68.25 195 SER A CA 1
ATOM 1552 C C . SER A 1 195 ? 23.364 -16.169 -24.484 1.00 68.25 195 SER A C 1
ATOM 1554 O O . SER A 1 195 ? 23.789 -15.626 -25.502 1.00 68.25 195 SER A O 1
ATOM 1556 N N . ILE A 1 196 ? 24.058 -17.074 -23.795 1.00 59.19 196 ILE A N 1
ATOM 1557 C CA . ILE A 1 196 ? 25.264 -17.698 -24.334 1.00 59.19 196 ILE A CA 1
ATOM 1558 C C . ILE A 1 196 ? 24.807 -18.483 -25.565 1.00 59.19 196 ILE A C 1
ATOM 1560 O O . ILE A 1 196 ? 24.067 -19.458 -25.430 1.00 59.19 196 ILE A O 1
ATOM 1564 N N . SER A 1 197 ? 25.187 -18.034 -26.763 1.00 52.19 197 SER A N 1
ATOM 1565 C CA . SER A 1 197 ? 25.034 -18.883 -27.941 1.00 52.19 197 SER A CA 1
ATOM 1566 C C . SER A 1 197 ? 25.870 -20.144 -27.715 1.00 52.19 197 SER A C 1
ATOM 1568 O O . SER A 1 197 ? 27.063 -20.063 -27.415 1.00 52.19 197 SER A O 1
ATOM 1570 N N . SER A 1 198 ? 25.244 -21.310 -27.869 1.00 52.47 198 SER A N 1
ATOM 1571 C CA . SER A 1 198 ? 25.891 -22.627 -27.848 1.00 52.47 198 SER A CA 1
ATOM 1572 C C . SER A 1 198 ? 26.993 -22.792 -28.903 1.00 52.47 198 SER A C 1
ATOM 1574 O O . SER A 1 198 ? 27.711 -23.790 -28.883 1.00 52.47 198 SER A O 1
ATOM 1576 N N . ASP A 1 199 ? 27.161 -21.823 -29.803 1.00 49.72 199 ASP A N 1
ATOM 1577 C CA . ASP A 1 199 ? 28.150 -21.868 -30.878 1.00 49.72 199 ASP A CA 1
ATOM 1578 C C . ASP A 1 199 ? 29.588 -21.600 -30.399 1.00 49.72 199 ASP A C 1
ATOM 1580 O O . ASP A 1 199 ? 30.535 -21.954 -31.096 1.00 49.72 199 ASP A O 1
ATOM 1584 N N . LEU A 1 200 ? 29.784 -21.077 -29.180 1.00 46.75 200 LEU A N 1
ATOM 1585 C CA . LEU A 1 200 ? 31.122 -20.900 -28.589 1.00 46.75 200 LEU A CA 1
ATOM 1586 C C . LEU A 1 200 ? 31.723 -22.189 -27.993 1.00 46.75 200 LEU A C 1
ATOM 1588 O O . LEU A 1 200 ? 32.889 -22.191 -27.613 1.00 46.75 200 LEU A O 1
ATOM 1592 N N . TYR A 1 201 ? 30.970 -23.297 -27.945 1.00 45.44 201 TYR A N 1
ATOM 1593 C CA . TYR A 1 201 ? 31.486 -24.609 -27.516 1.00 45.44 201 TYR A CA 1
ATOM 1594 C C . TYR A 1 201 ? 31.981 -25.496 -28.672 1.00 45.44 201 TYR A C 1
ATOM 1596 O O . TYR A 1 201 ? 32.512 -26.576 -28.424 1.00 45.44 201 TYR A O 1
ATOM 1604 N N . LYS A 1 202 ? 31.855 -25.058 -29.934 1.00 43.31 202 LYS A N 1
ATOM 1605 C CA . LYS A 1 202 ? 32.383 -25.772 -31.116 1.00 43.31 202 LYS A CA 1
ATOM 1606 C C . LYS A 1 202 ? 33.674 -25.150 -31.655 1.00 43.31 202 LYS A C 1
ATOM 1608 O O . LYS A 1 202 ? 33.875 -25.063 -32.862 1.00 43.31 202 LYS A O 1
ATOM 1613 N N . GLY A 1 203 ? 34.541 -24.707 -30.753 1.00 45.25 203 GLY A N 1
ATOM 1614 C CA . GLY A 1 203 ? 35.811 -24.080 -31.095 1.00 45.25 203 GLY A CA 1
ATOM 1615 C C . GLY A 1 203 ? 36.931 -24.505 -30.159 1.00 45.25 203 GLY A C 1
ATOM 1616 O O . GLY A 1 203 ? 37.499 -23.659 -29.486 1.00 45.25 203 GLY A O 1
ATOM 1617 N N . ASN A 1 204 ? 37.230 -25.801 -30.101 1.00 31.50 204 ASN A N 1
ATOM 1618 C CA . ASN A 1 204 ? 38.586 -26.268 -29.816 1.00 31.50 204 ASN A CA 1
ATOM 1619 C C . ASN A 1 204 ? 38.813 -27.577 -30.596 1.00 31.50 204 ASN A C 1
ATOM 1621 O O . ASN A 1 204 ? 38.073 -28.532 -30.343 1.00 31.50 204 ASN A O 1
ATOM 1625 N N . PRO A 1 205 ? 39.728 -27.596 -31.586 1.00 43.88 205 PRO A N 1
ATOM 1626 C CA . PRO A 1 205 ? 40.167 -28.824 -32.245 1.00 43.88 205 PRO A CA 1
ATOM 1627 C C . PRO A 1 205 ? 40.940 -29.745 -31.293 1.00 43.88 205 PRO A C 1
ATOM 1629 O O . PRO A 1 205 ? 41.539 -29.233 -30.318 1.00 43.88 205 PRO A O 1
#

Solvent-accessible surface area (backbone atoms only — not comparable to full-atom values): 12566 Å² total; per-residue (Å²): 139,59,74,67,58,53,53,51,53,51,53,52,58,56,62,68,72,70,71,82,67,79,79,76,89,71,79,79,74,66,84,70,76,36,95,84,62,42,73,44,43,26,80,88,52,79,62,92,66,57,46,70,62,42,48,52,47,45,66,75,44,34,94,79,47,50,90,57,46,44,73,61,72,82,79,82,76,77,92,67,96,68,69,64,70,81,80,70,69,84,86,82,83,81,68,42,35,61,63,45,46,48,77,39,76,49,28,23,34,31,32,78,86,67,52,77,42,44,33,64,37,40,93,58,81,64,49,34,45,76,42,76,31,20,34,31,69,57,64,69,36,62,20,66,70,44,60,90,73,55,55,90,62,47,48,47,29,18,40,58,41,67,47,80,43,74,43,51,25,43,40,90,85,80,62,47,74,47,80,42,46,29,61,40,44,64,30,40,41,63,47,76,47,72,61,79,66,76,70,74,76,79,73,75,135

Sequence (205 aa):
MNLFENLRKFLTAILSVVSRTPTNVDQFQKPSIDIDGCDPFCADEKHPLPDEVQIDVLMKNMPFLKTFYQKRKPELATYTPGVTAVLRDEDHYIPLCDSLKRDYMPKAAKDVYGVKHFLLNPDSGDYQQLVETEHCRDTGAACPALVPYSLPNQRSICRTHFFKRGLTAINTSSLEPYEIVVKIPSGCNCFVRHSISSDLYKGNP

Nearest PDB structures (foldseek):
  4ec7-assembly1_B  TM=6.963E-01  e=4.174E-06  Naja atra
  6xuo-assembly1_A-2  TM=7.274E-01  e=1.533E-05  Equus caballus
  5jz7-assembly1_B  TM=7.007E-01  e=3.384E-05  Homo sapiens
  4efv-assembly1_B  TM=6.689E-01  e=2.699E-05  Lama glama
  1btg-assembly4_B-3  TM=6.927E-01  e=5.029E-05  Mus musculus

Mean predicted aligned error: 14.12 Å

Foldseek 3Di:
DPPPVVVVVVVVVVVVVPPPPPPPPPPPPPPPCPPCNPAFFNQPDDAPDALVLLVVLCVVCVVPCVVQKDFDDPDPDDPDQDWPDPPPVPDDDDFQFDKTKGKDQGQWGQFPVRDIFGASAHPDDGMTRIDIAMFTPDFFDFRVVCPVVADVQKTKTKGFDWDWDWGWTADPPVRDIDIGIHTGGHDIDIDMDHDDPPVVVPPDD

InterPro domains:
  IPR029034 Cystine-knot cytokine [G3DSA:2.10.90.10] (89-201)
  IPR029034 Cystine-knot cytokine [SSF57501] (76-193)
  IPR032104 Spaetzle [PF16077] (96-192)

Radius of gyration: 25.04 Å; Cα contacts (8 Å, |Δi|>4): 308; chains: 1; bounding box: 58×85×56 Å

Secondary structure (DSSP, 8-state):
--HHHHHHHHHHHHHTS-----------------TTSBSSBBTTPPPSS-HHHHHHHHHHHHHHHGGG-EEPPP-SS---SS-B-----SSS---SS-EEEEEE--SEEE-TTS-EEEBS--SSSSEE--EEEEEETTTTS--GGGGGGPPTTEEEEEEEEEEEEEEEEE-TTT--EEEEEEEEEEEEEEEEEE---GGGGS---